Protein AF-A0A453HZ54-F1 (afdb_monomer_lite)

pLDDT: mea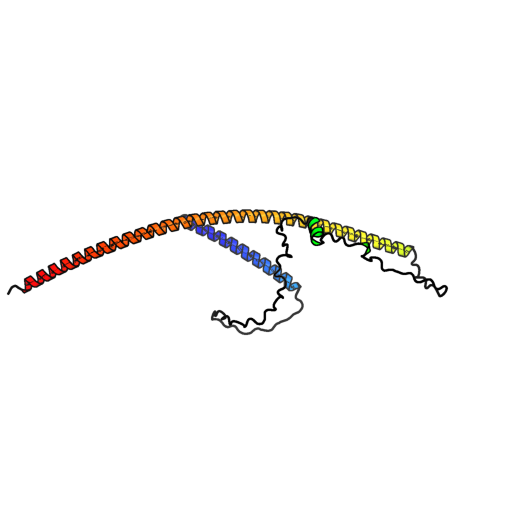n 77.42, std 22.01, range [33.5, 98.75]

Sequence (251 aa):
MHKSELERDRLAMELEEERRLRETLEHRLAKQKMSQNHNNTDISVEQFADSSQLDVLKTPDSKRTPDGFVASRSHYLKDAEFCPIPENLGSVADEDLWMQLNKGCITDLDMLEMTSDFKCPPSPEDTTAVVPLEEPIDVRCLRLETACSSDRQQLEDSKARCTTLEKELELLKEENSSLRQELSKSKHDTDHEKEGLLKELETEKYKMEELKQDIRLFRQAFSQRQGHLTSLYTKSKAIVENCKASRVALP

Radius of gyration: 45.7 Å; chains: 1; bounding box: 103×55×149 Å

Structure (mmCIF, N/CA/C/O backbone):
data_AF-A0A453HZ54-F1
#
_entry.id   AF-A0A453HZ54-F1
#
loop_
_atom_site.group_PDB
_atom_site.id
_atom_site.type_symbol
_atom_site.label_atom_id
_atom_site.label_alt_id
_atom_site.label_comp_id
_atom_site.label_asym_id
_atom_site.label_entity_id
_atom_site.label_seq_id
_atom_site.pdbx_PDB_ins_code
_atom_site.Cartn_x
_atom_site.Cartn_y
_atom_site.Cartn_z
_atom_site.occupancy
_atom_site.B_iso_or_equiv
_atom_site.auth_seq_id
_atom_site.auth_comp_id
_atom_site.auth_asym_id
_atom_site.auth_atom_id
_atom_site.pdbx_PDB_model_num
ATOM 1 N N . MET A 1 1 ? -0.516 17.775 26.436 1.00 54.69 1 MET A N 1
ATOM 2 C CA . MET A 1 1 ? -0.683 18.721 25.311 1.00 54.69 1 MET A CA 1
ATOM 3 C C . MET A 1 1 ? 0.131 18.361 24.067 1.00 54.69 1 MET A C 1
ATOM 5 O O . MET A 1 1 ? -0.244 18.806 23.002 1.00 54.69 1 MET A O 1
ATOM 9 N N . HIS A 1 2 ? 1.177 17.528 24.139 1.00 70.44 2 HIS A N 1
ATOM 10 C CA . HIS A 1 2 ? 2.110 17.365 23.008 1.00 70.44 2 HIS A C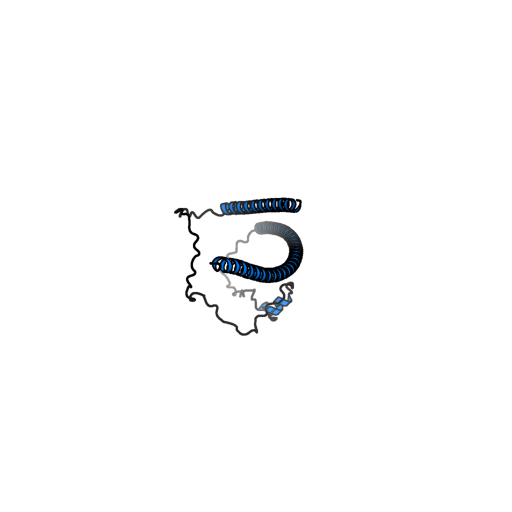A 1
ATOM 11 C C . HIS A 1 2 ? 1.682 16.404 21.886 1.00 70.44 2 HIS A C 1
ATOM 13 O O . HIS A 1 2 ? 2.243 16.470 20.801 1.00 70.44 2 HIS A O 1
ATOM 19 N N . LYS A 1 3 ? 0.687 15.531 22.099 1.00 74.38 3 LYS A N 1
ATOM 20 C CA . LYS A 1 3 ? 0.259 14.574 21.060 1.00 74.38 3 LYS A CA 1
ATOM 21 C C . LYS A 1 3 ? -0.504 15.243 19.909 1.00 74.38 3 LYS A C 1
ATOM 23 O O . LYS A 1 3 ? -0.216 14.949 18.760 1.00 74.38 3 LYS A O 1
ATOM 28 N N . SER A 1 4 ? -1.413 16.177 20.210 1.00 77.81 4 SER A N 1
ATOM 29 C CA . SER A 1 4 ? -2.189 16.877 19.173 1.00 77.81 4 SER A CA 1
ATOM 30 C C . SER A 1 4 ? -1.355 17.888 18.389 1.00 77.81 4 SER A C 1
ATOM 32 O O . SER A 1 4 ? -1.672 18.202 17.252 1.00 77.81 4 SER A O 1
ATOM 34 N N . GLU A 1 5 ? -0.301 18.425 19.000 1.00 82.12 5 GLU A N 1
ATOM 35 C CA . GLU A 1 5 ? 0.609 19.360 18.341 1.00 82.12 5 GLU A CA 1
ATOM 36 C C . GLU A 1 5 ? 1.507 18.630 17.332 1.00 82.12 5 GLU A C 1
ATOM 38 O O . GLU A 1 5 ? 1.588 19.049 16.183 1.00 82.12 5 GLU A O 1
ATOM 43 N N . LEU A 1 6 ? 2.045 17.466 17.719 1.00 86.25 6 LEU A N 1
ATOM 44 C CA . LEU A 1 6 ? 2.775 16.560 16.824 1.00 86.25 6 LEU A CA 1
ATOM 45 C C . LEU A 1 6 ? 1.923 16.068 15.649 1.00 86.25 6 LEU A C 1
ATOM 47 O O . LEU A 1 6 ? 2.397 16.011 14.518 1.00 86.25 6 LEU A O 1
ATOM 51 N N . GLU A 1 7 ? 0.665 15.716 15.904 1.00 91.06 7 GLU A N 1
ATOM 52 C CA . GLU A 1 7 ? -0.255 15.264 14.857 1.00 91.06 7 GLU A CA 1
ATOM 53 C C . GLU A 1 7 ? -0.609 16.393 13.879 1.00 91.06 7 GLU A C 1
ATOM 55 O O . GLU A 1 7 ? -0.658 16.180 12.668 1.00 91.06 7 GLU A O 1
ATOM 60 N N . ARG A 1 8 ? -0.773 17.619 14.386 1.00 92.81 8 ARG A N 1
ATOM 61 C CA . ARG A 1 8 ? -1.017 18.808 13.563 1.00 92.81 8 ARG A CA 1
ATOM 62 C C . ARG A 1 8 ? 0.172 19.121 12.651 1.00 92.81 8 ARG A C 1
ATOM 64 O O . ARG A 1 8 ? -0.041 19.443 11.485 1.00 92.81 8 ARG A O 1
ATOM 71 N N . ASP A 1 9 ? 1.398 19.006 13.155 1.00 92.19 9 ASP A N 1
ATOM 72 C CA . ASP A 1 9 ? 2.603 19.251 12.356 1.00 92.19 9 ASP A CA 1
ATOM 73 C C . ASP A 1 9 ? 2.849 18.127 11.331 1.00 92.19 9 ASP A C 1
ATOM 75 O O . ASP A 1 9 ? 3.244 18.406 10.199 1.00 92.19 9 ASP A O 1
ATOM 79 N N . ARG A 1 10 ? 2.523 16.869 11.670 1.00 95.38 10 ARG A N 1
ATOM 80 C CA . ARG A 1 10 ? 2.529 15.743 10.717 1.00 95.38 10 ARG A CA 1
ATOM 81 C C . ARG A 1 10 ? 1.564 15.984 9.554 1.00 95.38 10 ARG A C 1
ATOM 83 O O . ARG A 1 10 ? 1.961 15.857 8.401 1.00 95.38 10 ARG A O 1
ATOM 90 N N . LEU A 1 11 ? 0.320 16.359 9.852 1.00 95.81 11 LEU A N 1
ATOM 91 C CA . LEU A 1 11 ? -0.692 16.638 8.827 1.00 95.81 11 LEU A CA 1
ATOM 92 C C . LEU A 1 11 ? -0.326 17.852 7.963 1.00 95.81 11 LEU A C 1
ATOM 94 O O . LEU A 1 11 ? -0.625 17.868 6.772 1.00 95.81 11 LEU A O 1
ATOM 98 N N . ALA A 1 12 ? 0.332 18.863 8.538 1.00 94.81 12 ALA A N 1
ATOM 99 C CA . 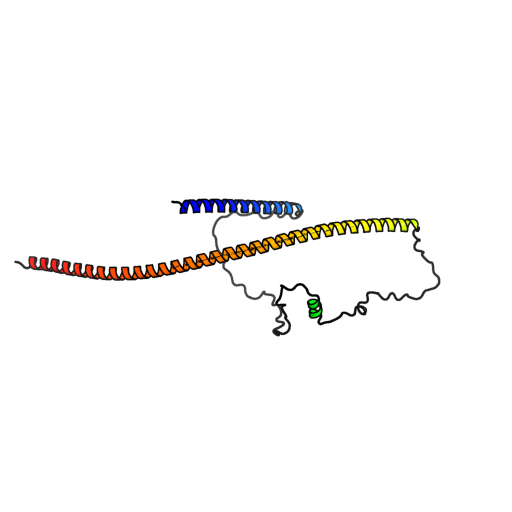ALA A 1 12 ? 0.824 20.010 7.778 1.00 94.81 12 ALA A CA 1
ATOM 100 C C . ALA A 1 12 ? 1.897 19.601 6.756 1.00 94.81 12 ALA A C 1
ATOM 102 O O . ALA A 1 12 ? 1.865 20.069 5.620 1.00 94.81 12 ALA A O 1
ATOM 103 N N . MET A 1 13 ? 2.804 18.699 7.141 1.00 93.69 13 MET A N 1
ATOM 104 C CA . MET A 1 13 ? 3.832 18.158 6.250 1.00 93.69 13 MET A CA 1
ATOM 105 C C . MET A 1 13 ? 3.222 17.328 5.111 1.00 93.69 13 MET A C 1
ATOM 107 O O . MET A 1 13 ? 3.563 17.541 3.952 1.00 93.69 13 MET A O 1
ATOM 111 N N . GLU A 1 14 ? 2.263 16.454 5.421 1.00 95.00 14 GLU A N 1
ATOM 112 C CA . GLU A 1 14 ? 1.573 15.621 4.425 1.00 95.00 14 GLU A CA 1
ATOM 113 C C . GLU A 1 14 ? 0.790 16.466 3.401 1.00 95.00 14 GLU A C 1
ATOM 115 O O . GLU A 1 14 ? 0.829 16.196 2.201 1.00 95.00 14 GLU A O 1
ATOM 120 N N . LEU A 1 15 ? 0.144 17.552 3.845 1.00 96.69 15 LEU A N 1
ATOM 121 C CA . LEU A 1 15 ? -0.533 18.505 2.956 1.00 96.69 15 LEU A CA 1
ATOM 122 C C . LEU A 1 15 ? 0.432 19.250 2.020 1.00 96.69 15 LEU A C 1
ATOM 124 O O . LEU A 1 15 ? 0.084 19.515 0.867 1.00 96.69 15 LEU A O 1
ATOM 128 N N . GLU A 1 16 ? 1.621 19.617 2.498 1.00 95.38 16 GLU A N 1
ATOM 129 C CA . GLU A 1 16 ? 2.656 20.263 1.679 1.00 95.38 16 GLU A CA 1
ATOM 130 C C . GLU A 1 16 ? 3.162 19.298 0.591 1.00 95.38 16 GLU A C 1
ATOM 132 O O . GLU A 1 16 ? 3.281 19.670 -0.580 1.00 95.38 16 GLU A O 1
ATOM 137 N N . GLU A 1 17 ? 3.377 18.029 0.948 1.00 93.69 17 GLU A N 1
ATOM 138 C CA . GLU A 1 17 ? 3.761 16.975 0.005 1.00 93.69 17 GLU A CA 1
ATOM 139 C C . GLU A 1 17 ? 2.662 16.697 -1.031 1.00 93.69 17 GLU A C 1
ATOM 141 O O . GLU A 1 17 ? 2.955 16.609 -2.229 1.00 93.69 17 GLU A O 1
ATOM 146 N N . GLU A 1 18 ? 1.392 16.638 -0.611 1.00 94.44 18 GLU A N 1
ATOM 147 C CA . GLU A 1 18 ? 0.248 16.471 -1.515 1.00 94.44 18 GLU A CA 1
ATOM 148 C C . GLU A 1 18 ? 0.154 17.631 -2.519 1.00 94.44 18 GLU A C 1
ATOM 150 O O . GLU A 1 18 ? -0.038 17.412 -3.721 1.00 94.44 18 GLU A O 1
ATOM 155 N N . ARG A 1 19 ? 0.342 18.875 -2.057 1.00 96.56 19 ARG A N 1
ATOM 156 C CA . ARG A 1 19 ? 0.384 20.060 -2.929 1.00 96.56 19 ARG A CA 1
ATOM 157 C C . ARG A 1 19 ? 1.506 19.958 -3.952 1.00 96.56 19 ARG A C 1
ATOM 159 O O . ARG A 1 19 ? 1.254 20.150 -5.142 1.00 96.56 19 ARG A O 1
ATOM 166 N N . ARG A 1 20 ? 2.710 19.574 -3.519 1.00 96.56 20 ARG A N 1
ATOM 167 C CA . ARG A 1 20 ? 3.861 19.397 -4.413 1.00 96.56 20 ARG A CA 1
ATOM 168 C C . ARG A 1 20 ? 3.595 18.324 -5.472 1.00 96.56 20 ARG A C 1
ATOM 170 O O . ARG A 1 20 ? 3.931 18.502 -6.644 1.00 96.56 20 ARG A O 1
ATOM 177 N N . LEU A 1 21 ? 2.965 17.211 -5.089 1.00 96.50 21 LEU A N 1
ATOM 178 C CA . LEU A 1 21 ? 2.585 16.138 -6.014 1.00 96.50 21 LEU A CA 1
ATOM 179 C C . LEU A 1 21 ? 1.555 16.608 -7.047 1.00 96.50 21 LEU A C 1
ATOM 181 O O . LEU A 1 21 ? 1.719 16.322 -8.237 1.00 96.50 21 LEU A O 1
ATOM 185 N N . ARG A 1 22 ? 0.532 17.359 -6.619 1.00 94.19 22 ARG A N 1
ATOM 186 C CA . ARG A 1 22 ? -0.472 17.952 -7.519 1.00 94.19 22 ARG A CA 1
ATOM 187 C C . ARG A 1 22 ? 0.165 18.891 -8.534 1.00 94.19 22 ARG A C 1
ATOM 189 O O . ARG A 1 22 ? -0.106 18.756 -9.722 1.00 94.19 22 ARG A O 1
ATOM 196 N N . GLU A 1 23 ? 1.055 19.767 -8.087 1.00 96.12 23 GLU A N 1
ATOM 197 C CA . GLU A 1 23 ? 1.758 20.720 -8.951 1.00 96.12 23 GLU A CA 1
ATOM 198 C C . GLU A 1 23 ? 2.655 19.998 -9.975 1.00 96.12 23 GLU A C 1
ATOM 200 O O . GLU A 1 23 ? 2.668 20.323 -11.164 1.00 96.12 23 GLU A O 1
ATOM 205 N N . THR A 1 24 ? 3.326 18.920 -9.554 1.00 95.25 24 THR A N 1
ATOM 206 C CA . THR A 1 24 ? 4.134 18.075 -10.450 1.00 95.25 24 THR A CA 1
ATOM 207 C C . THR A 1 24 ? 3.271 17.372 -11.507 1.00 95.25 24 THR A C 1
ATOM 209 O O . THR A 1 24 ? 3.654 17.270 -12.678 1.00 95.25 24 THR A O 1
ATOM 212 N N . LEU A 1 25 ? 2.101 16.870 -11.105 1.00 93.56 25 LEU A N 1
ATOM 213 C CA . LEU A 1 25 ? 1.141 16.224 -11.999 1.00 93.56 25 LEU A CA 1
ATOM 214 C C . LEU A 1 25 ? 0.548 17.227 -12.994 1.00 93.56 25 LEU A C 1
ATOM 216 O O . LEU A 1 25 ? 0.474 16.926 -14.185 1.00 93.56 25 LEU A O 1
ATOM 220 N N . GLU A 1 26 ? 0.194 18.426 -12.537 1.00 93.06 26 GLU A N 1
ATOM 221 C CA . GLU A 1 26 ? -0.301 19.507 -13.387 1.00 93.06 26 GLU A CA 1
ATOM 222 C C . GLU A 1 26 ? 0.749 19.936 -14.415 1.00 93.06 26 GLU A C 1
ATOM 224 O O . GLU A 1 26 ? 0.441 20.018 -15.603 1.00 93.06 26 GLU A O 1
ATOM 229 N N . HIS A 1 27 ? 2.013 20.085 -14.009 1.00 94.38 27 HIS A N 1
ATOM 230 C CA . HIS A 1 27 ? 3.110 20.375 -14.932 1.00 94.38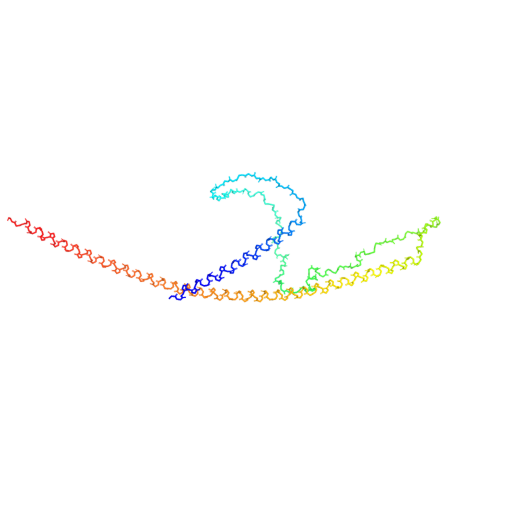 27 HIS A CA 1
ATOM 231 C C . HIS A 1 27 ? 3.285 19.272 -15.992 1.00 94.38 27 HIS A C 1
ATOM 233 O O . HIS A 1 27 ? 3.504 19.555 -17.173 1.00 94.38 27 HIS A O 1
ATOM 239 N N . ARG A 1 28 ? 3.149 17.996 -15.606 1.00 93.50 28 ARG A N 1
ATOM 240 C CA . ARG A 1 28 ? 3.217 16.862 -16.544 1.00 93.50 28 ARG A CA 1
ATOM 241 C C . ARG A 1 28 ? 2.052 16.875 -17.535 1.00 93.50 28 ARG A C 1
ATOM 243 O O . ARG A 1 28 ? 2.278 16.684 -18.729 1.00 93.50 28 ARG A O 1
ATOM 250 N N . LEU A 1 29 ? 0.837 17.144 -17.059 1.00 92.62 29 LEU A N 1
ATOM 251 C CA . LEU A 1 29 ? -0.350 17.283 -17.905 1.00 92.62 29 LEU A CA 1
ATOM 252 C C . LEU A 1 29 ? -0.241 18.489 -18.845 1.00 92.62 29 LEU A C 1
ATOM 254 O O . LEU A 1 29 ? -0.587 18.380 -20.020 1.00 92.62 29 LEU A O 1
ATOM 258 N N . ALA A 1 30 ? 0.273 19.623 -18.368 1.00 90.19 30 ALA A N 1
ATOM 259 C CA . ALA A 1 30 ? 0.508 20.809 -19.184 1.00 90.19 30 ALA A CA 1
ATOM 260 C C . ALA A 1 30 ? 1.539 20.529 -20.287 1.00 90.19 30 ALA A C 1
ATOM 262 O O . ALA A 1 30 ? 1.291 20.838 -21.452 1.00 90.19 30 ALA A O 1
ATOM 263 N N . LYS A 1 31 ? 2.651 19.860 -19.955 1.00 88.75 31 LYS A N 1
ATOM 264 C CA . LYS A 1 31 ? 3.662 19.427 -20.932 1.00 88.75 31 LYS A CA 1
ATOM 265 C C . LYS A 1 31 ? 3.069 18.482 -21.981 1.00 88.75 31 LYS A C 1
ATOM 267 O O . LYS A 1 31 ? 3.318 18.665 -23.169 1.00 88.75 31 LYS A O 1
ATOM 272 N N . GLN A 1 32 ? 2.241 17.523 -21.563 1.00 84.38 32 GLN A N 1
ATOM 273 C CA . GLN A 1 32 ? 1.545 16.613 -22.476 1.00 84.38 32 GLN A CA 1
ATOM 274 C C . GLN A 1 32 ? 0.574 17.359 -23.406 1.00 84.38 32 GLN A C 1
ATOM 276 O O . GLN A 1 32 ? 0.573 17.101 -24.608 1.00 84.38 32 GLN A O 1
ATOM 281 N N . LYS A 1 33 ? -0.202 18.320 -22.883 1.00 80.00 33 LYS A N 1
ATOM 282 C CA . LYS A 1 33 ? -1.097 19.168 -23.690 1.00 80.00 33 LYS A CA 1
ATOM 283 C C . LYS A 1 33 ? -0.332 20.021 -24.706 1.00 80.00 33 LYS A C 1
ATOM 285 O O . LYS A 1 33 ? -0.765 20.125 -25.848 1.00 80.00 33 LYS A O 1
ATOM 290 N N . MET A 1 34 ? 0.821 20.579 -24.333 1.00 74.62 34 MET A N 1
ATOM 291 C CA . MET A 1 34 ? 1.673 21.329 -25.267 1.00 74.62 34 MET A CA 1
ATOM 292 C C . MET A 1 34 ? 2.245 20.431 -26.374 1.00 74.62 34 MET A C 1
ATOM 294 O O . MET A 1 34 ? 2.267 20.833 -27.532 1.00 74.62 34 MET A O 1
ATOM 298 N N . SER A 1 35 ? 2.626 19.187 -26.060 1.00 64.69 35 SER A N 1
ATOM 299 C CA . SER A 1 35 ? 3.033 18.204 -27.075 1.00 64.69 35 SER A CA 1
ATOM 300 C C . SER A 1 35 ? 1.875 17.742 -27.974 1.00 64.69 35 SER A C 1
ATOM 302 O O . SER A 1 35 ? 2.100 17.443 -29.143 1.00 64.69 35 SER A O 1
ATOM 304 N N . GLN A 1 36 ? 0.638 17.708 -27.469 1.00 58.66 36 GLN A N 1
ATOM 305 C CA . GLN A 1 36 ? -0.555 17.345 -28.244 1.00 58.66 36 GLN A CA 1
ATOM 306 C C . GLN A 1 36 ? -1.001 18.467 -29.199 1.00 58.66 36 GLN A C 1
ATOM 308 O O . GLN A 1 36 ? -1.430 18.185 -30.316 1.00 58.66 36 GLN A O 1
ATOM 313 N N . ASN A 1 37 ? -0.822 19.735 -28.815 1.00 55.38 37 ASN A N 1
ATOM 314 C CA . ASN A 1 37 ? -1.133 20.893 -29.664 1.00 55.38 37 ASN A CA 1
ATOM 315 C C . ASN A 1 37 ? -0.225 21.016 -30.902 1.00 55.38 37 ASN A C 1
ATOM 317 O O . ASN A 1 37 ? -0.588 21.711 -31.846 1.00 55.38 37 ASN A O 1
ATOM 321 N N . HIS A 1 38 ? 0.926 20.338 -30.933 1.00 55.84 38 HIS A N 1
ATOM 322 C CA . HIS A 1 38 ? 1.792 20.283 -32.116 1.00 55.84 38 HIS A CA 1
ATOM 323 C C . HIS A 1 38 ? 1.433 19.156 -33.097 1.00 55.84 38 HIS A C 1
ATOM 325 O O . HIS A 1 38 ? 1.907 19.180 -34.229 1.00 55.84 38 HIS A O 1
ATOM 331 N N . ASN A 1 39 ? 0.570 18.214 -32.700 1.00 54.81 39 ASN A N 1
ATOM 332 C CA . ASN A 1 39 ? 0.211 17.041 -33.507 1.00 54.81 39 ASN A CA 1
ATOM 333 C C . ASN A 1 39 ? -1.239 17.047 -34.013 1.00 54.81 39 ASN A C 1
ATOM 335 O O . ASN A 1 39 ? -1.634 16.121 -34.710 1.00 54.81 39 ASN A O 1
ATOM 339 N N . ASN A 1 40 ? -2.019 18.085 -33.703 1.00 44.81 40 ASN A N 1
ATOM 340 C CA . ASN A 1 40 ? -3.401 18.217 -34.155 1.00 44.81 40 ASN A CA 1
ATOM 341 C C . ASN A 1 40 ? -3.545 19.451 -35.051 1.00 44.81 40 ASN A C 1
ATOM 343 O O . ASN A 1 40 ? -4.114 20.466 -34.656 1.00 44.81 40 ASN A O 1
ATOM 347 N N . THR A 1 41 ? -3.024 19.351 -36.272 1.00 50.47 41 THR A N 1
ATOM 348 C CA . THR A 1 41 ? -3.706 19.987 -37.405 1.00 50.47 41 THR A CA 1
ATOM 349 C C . THR A 1 41 ? -4.628 18.907 -37.964 1.00 50.47 41 THR A C 1
ATOM 351 O O . THR A 1 41 ? -4.168 17.796 -38.196 1.00 50.47 41 THR A O 1
ATOM 354 N N . ASP A 1 42 ? -5.909 19.232 -38.109 1.00 52.88 42 ASP A N 1
ATOM 355 C CA . ASP A 1 42 ? -7.003 18.373 -38.583 1.00 52.88 42 ASP A CA 1
ATOM 356 C C . ASP A 1 42 ? -7.622 17.432 -37.538 1.00 52.88 42 ASP A C 1
ATOM 358 O O . ASP A 1 42 ? -7.281 16.264 -37.396 1.00 52.88 42 ASP A O 1
ATOM 362 N N . ILE A 1 43 ? -8.616 17.952 -36.815 1.00 40.38 43 ILE A N 1
ATOM 363 C CA . ILE A 1 43 ? -10.037 17.637 -37.044 1.00 40.38 43 ILE A CA 1
ATOM 364 C C . ILE A 1 43 ? -10.843 18.545 -36.105 1.00 40.38 43 ILE A C 1
ATOM 366 O O . ILE A 1 43 ? -10.797 18.431 -34.880 1.00 40.38 43 ILE A O 1
ATOM 370 N N . SER A 1 44 ? -11.563 19.488 -36.710 1.00 54.41 44 SER A N 1
ATOM 371 C CA . SER A 1 44 ? -12.585 20.293 -36.048 1.00 54.41 44 SER A CA 1
ATOM 372 C C . SER A 1 44 ? -13.775 19.403 -35.692 1.00 54.41 44 SER A C 1
ATOM 374 O O . SER A 1 44 ? -14.363 18.786 -36.579 1.00 54.41 44 SER A O 1
ATOM 376 N N . VAL A 1 45 ? -14.145 19.360 -34.412 1.00 39.53 45 VAL A N 1
ATOM 377 C CA . VAL A 1 45 ? -15.492 18.966 -33.976 1.00 39.53 45 VAL A CA 1
ATOM 378 C C . VAL A 1 45 ? -15.965 19.994 -32.956 1.00 39.53 45 VAL A C 1
ATOM 380 O O . VAL A 1 45 ? -16.021 19.779 -31.748 1.00 39.53 45 VAL A O 1
ATOM 383 N N . GLU A 1 46 ? -16.277 21.168 -33.489 1.00 43.56 46 GLU A N 1
ATOM 384 C CA . GLU A 1 46 ? -17.159 22.152 -32.880 1.00 43.56 46 GLU A CA 1
ATOM 385 C C . GLU A 1 46 ? -18.615 21.703 -33.126 1.00 43.56 46 GLU A C 1
ATOM 387 O O . GLU A 1 46 ? -19.288 22.137 -34.051 1.00 43.56 46 GLU A O 1
ATOM 392 N N . GLN A 1 47 ? -19.062 20.716 -32.354 1.00 45.75 47 GLN A N 1
ATOM 393 C CA . GLN A 1 47 ? -20.448 20.249 -32.190 1.00 45.75 47 GLN A CA 1
ATOM 394 C C . GLN A 1 47 ? -20.316 19.200 -31.083 1.00 45.75 47 GLN A C 1
ATOM 396 O O . GLN A 1 47 ? -19.687 18.176 -31.288 1.00 45.75 47 GLN A O 1
ATOM 401 N N . PHE A 1 48 ? -20.690 19.420 -29.832 1.00 33.50 48 PHE A N 1
ATOM 402 C CA . PHE A 1 48 ? -22.022 19.744 -29.363 1.00 33.50 48 PHE A CA 1
ATOM 403 C C . PHE A 1 48 ? -21.881 20.504 -28.042 1.00 33.50 48 PHE A C 1
ATOM 405 O O . PHE A 1 48 ? -21.517 19.929 -27.019 1.00 33.50 48 PHE A O 1
ATOM 412 N N . ALA A 1 49 ? -22.181 21.797 -28.059 1.00 45.00 49 ALA A N 1
ATOM 413 C CA . ALA A 1 49 ? -22.645 22.463 -26.858 1.00 45.00 49 ALA A CA 1
ATOM 414 C C . ALA A 1 49 ? -24.164 22.288 -26.825 1.00 45.00 49 ALA A C 1
ATOM 416 O O . ALA A 1 49 ? -24.845 22.879 -27.657 1.00 45.00 49 ALA A O 1
ATOM 417 N N . ASP A 1 50 ? -24.684 21.491 -25.890 1.00 34.00 50 ASP A N 1
ATOM 418 C CA . ASP A 1 50 ? -25.959 21.834 -25.265 1.00 34.00 50 ASP A CA 1
ATOM 419 C C . ASP A 1 50 ? -26.132 21.185 -23.882 1.00 34.00 50 ASP A C 1
ATOM 421 O O . ASP A 1 50 ? -25.798 20.025 -23.653 1.00 34.00 50 ASP A O 1
ATOM 425 N N . SER A 1 51 ? -26.742 21.980 -23.007 1.00 38.38 51 SER A N 1
ATOM 426 C CA . SER A 1 51 ? -27.445 21.632 -21.777 1.00 38.38 51 SER A CA 1
ATOM 427 C C . SER A 1 51 ? -26.634 21.323 -20.518 1.00 38.38 51 SER A C 1
ATOM 429 O O . SER A 1 51 ? -26.449 20.197 -20.066 1.00 38.38 51 SER A O 1
ATOM 431 N N . SER A 1 52 ? -26.325 22.425 -19.838 1.00 47.62 52 SER A N 1
ATOM 432 C CA . SER A 1 52 ? -26.457 22.553 -18.390 1.00 47.62 52 SER A CA 1
ATOM 433 C C . SER A 1 52 ? -27.774 21.954 -17.867 1.00 47.62 52 SER A C 1
ATOM 435 O O . SER A 1 52 ? -28.841 22.483 -18.181 1.00 47.62 52 SER A O 1
ATOM 437 N N . GLN A 1 53 ? -27.709 20.955 -16.983 1.00 41.19 53 GLN A N 1
ATOM 438 C CA . GLN A 1 53 ? -28.621 20.878 -15.839 1.00 41.19 53 GLN A CA 1
ATOM 439 C C . GLN A 1 53 ? -28.072 19.985 -14.721 1.00 41.19 53 GLN A C 1
ATOM 441 O O . GLN A 1 53 ? -27.582 18.880 -14.933 1.00 41.19 53 GLN A O 1
ATOM 446 N N . LEU A 1 54 ? -28.137 20.564 -13.528 1.00 42.78 54 LEU A N 1
ATOM 447 C CA . LEU A 1 54 ? -27.873 19.994 -12.220 1.00 42.78 54 LEU A CA 1
ATOM 448 C C . LEU A 1 54 ? -28.799 18.812 -11.897 1.00 42.78 54 LEU A C 1
ATOM 450 O O . LEU A 1 54 ? -29.969 18.815 -12.264 1.00 42.78 54 LEU A O 1
ATOM 454 N N . ASP A 1 55 ? -28.264 17.957 -11.027 1.00 41.28 55 ASP A N 1
ATOM 455 C CA . ASP A 1 55 ? -28.970 17.160 -10.020 1.00 41.28 55 ASP A CA 1
ATOM 456 C C . ASP A 1 55 ? -29.461 15.747 -10.404 1.00 41.28 55 ASP A C 1
ATOM 458 O O . ASP A 1 55 ? -29.947 15.473 -11.496 1.00 41.28 55 ASP A O 1
ATOM 462 N N . VAL A 1 56 ? -29.357 14.861 -9.408 1.00 39.75 56 VAL A N 1
ATOM 463 C CA . VAL A 1 56 ? -29.710 13.431 -9.354 1.00 39.75 56 VAL A CA 1
ATOM 464 C C . VAL A 1 56 ? -28.629 12.446 -9.825 1.00 39.75 56 VAL A C 1
ATOM 466 O O . VAL A 1 56 ? -28.633 11.909 -10.930 1.00 39.75 56 VAL A O 1
ATOM 469 N N . LEU A 1 57 ? -27.757 12.090 -8.877 1.00 49.31 57 LEU A N 1
ATOM 470 C CA . LEU A 1 57 ? -27.044 10.812 -8.865 1.00 49.31 57 LEU A CA 1
ATOM 471 C C . LEU A 1 57 ? -28.055 9.654 -8.972 1.00 49.31 57 LEU A C 1
ATOM 473 O O . LEU A 1 57 ? -28.803 9.383 -8.032 1.00 49.31 57 LEU A O 1
ATOM 477 N N . LYS A 1 58 ? -28.056 8.945 -10.103 1.00 53.03 58 LYS A N 1
ATOM 478 C CA . LYS A 1 58 ? -28.717 7.644 -10.257 1.00 53.03 58 LYS A CA 1
ATOM 479 C C . LYS A 1 58 ? -27.753 6.660 -10.903 1.00 53.03 58 LYS A C 1
ATOM 481 O O . LYS A 1 58 ? -27.274 6.874 -12.012 1.00 53.03 58 LYS A O 1
ATOM 486 N N . THR A 1 59 ? -27.471 5.581 -10.185 1.00 44.03 59 THR A N 1
ATOM 487 C CA . THR A 1 59 ? -26.743 4.407 -10.669 1.00 44.03 59 THR A CA 1
ATOM 488 C C . THR A 1 59 ? -27.491 3.809 -11.870 1.00 44.03 59 THR A C 1
ATOM 490 O O . THR A 1 59 ? -28.709 3.642 -11.777 1.00 44.03 59 THR A O 1
ATOM 493 N N . PRO A 1 60 ? -26.831 3.475 -12.994 1.00 45.31 60 PRO A N 1
ATOM 494 C CA . PRO A 1 60 ? -27.495 2.777 -14.088 1.00 45.31 60 PRO A CA 1
ATOM 495 C C . PRO A 1 60 ? -27.818 1.343 -13.658 1.00 45.31 60 PRO A C 1
ATOM 497 O O . PRO A 1 60 ? -26.915 0.559 -13.363 1.00 45.31 60 PRO A O 1
ATOM 500 N N . ASP A 1 61 ? -29.103 0.994 -13.623 1.00 42.16 61 ASP A N 1
ATOM 501 C CA . ASP A 1 61 ? -29.550 -0.376 -13.386 1.00 42.16 61 ASP A CA 1
ATOM 502 C C . ASP A 1 61 ? -29.045 -1.295 -14.509 1.00 42.16 61 ASP A C 1
ATOM 504 O O . ASP A 1 61 ? -29.366 -1.115 -15.688 1.00 42.16 61 ASP A O 1
ATOM 508 N N . SER A 1 62 ? -28.253 -2.301 -14.129 1.00 51.50 62 SER A N 1
ATOM 509 C CA . SER A 1 62 ? -27.775 -3.365 -15.011 1.00 51.50 62 SER A CA 1
ATOM 510 C C . SER A 1 62 ? -28.960 -4.165 -15.552 1.00 51.50 62 SER A C 1
ATOM 512 O O . SER A 1 62 ? -29.524 -5.033 -14.882 1.00 51.50 62 SER A O 1
ATOM 514 N N . LYS A 1 63 ? -29.358 -3.879 -16.793 1.00 53.53 63 LYS A N 1
ATOM 515 C CA . LYS A 1 63 ? -30.222 -4.778 -17.555 1.00 53.53 63 LYS A CA 1
ATOM 516 C C . LYS A 1 63 ? -29.347 -5.884 -18.130 1.00 53.53 63 LYS A C 1
ATOM 518 O O . LYS A 1 63 ? -28.536 -5.636 -19.016 1.00 53.53 63 LYS A O 1
ATOM 523 N N . ARG A 1 64 ? -29.530 -7.102 -17.612 1.00 58.16 64 ARG A N 1
ATOM 524 C CA . ARG A 1 64 ? -28.921 -8.343 -18.107 1.00 58.16 64 ARG A CA 1
ATOM 525 C C . ARG A 1 64 ? -29.162 -8.476 -19.613 1.00 58.16 64 ARG A C 1
ATOM 527 O O . ARG A 1 64 ? -30.273 -8.784 -20.041 1.00 58.16 64 ARG A O 1
ATOM 534 N N . THR A 1 65 ? -28.126 -8.239 -20.403 1.00 53.59 65 THR A N 1
ATOM 535 C CA . THR A 1 65 ? -28.094 -8.561 -21.827 1.00 53.59 65 THR A CA 1
ATOM 536 C C . THR A 1 65 ? -28.055 -10.086 -22.005 1.00 53.59 65 THR A C 1
ATOM 538 O O . THR A 1 65 ? -27.402 -10.773 -21.215 1.00 53.59 65 THR A O 1
ATOM 541 N N . PRO A 1 66 ? -28.772 -10.656 -22.993 1.00 50.59 66 PRO A N 1
ATOM 542 C CA . PRO A 1 66 ? -28.685 -12.078 -23.300 1.00 50.59 66 PRO A CA 1
ATOM 543 C C . PRO A 1 66 ? -27.265 -12.449 -23.733 1.00 50.59 66 PRO A C 1
ATOM 545 O O . PRO A 1 66 ? -26.641 -11.741 -24.524 1.00 50.59 66 PRO A O 1
ATOM 548 N N . ASP A 1 67 ? -26.794 -13.574 -23.209 1.00 57.91 67 ASP A N 1
ATOM 549 C CA . ASP A 1 67 ? -25.462 -14.160 -23.382 1.00 57.91 67 ASP A CA 1
ATOM 550 C C . ASP A 1 67 ? -25.288 -14.730 -24.807 1.00 57.91 67 ASP A C 1
ATOM 552 O O . ASP A 1 67 ? -25.218 -15.935 -25.017 1.00 57.91 67 ASP A O 1
ATOM 556 N N . GLY A 1 68 ? -25.375 -13.863 -25.822 1.00 54.66 68 GLY A N 1
ATOM 557 C CA . GLY A 1 68 ? -25.461 -14.258 -27.236 1.00 54.66 68 GLY A CA 1
ATOM 558 C C . GLY A 1 68 ? -24.435 -13.608 -28.164 1.00 54.66 68 GLY A C 1
ATOM 559 O O . GLY A 1 68 ? -24.400 -13.942 -29.342 1.00 54.66 68 GLY A O 1
ATOM 560 N N . PHE A 1 69 ? -23.597 -12.697 -27.661 1.00 54.19 69 PHE A N 1
ATOM 561 C CA . PHE A 1 69 ? -22.608 -11.969 -28.471 1.00 54.19 69 PHE A CA 1
ATOM 562 C C . PHE A 1 69 ? -21.188 -12.043 -27.898 1.00 54.19 69 PHE A C 1
ATOM 564 O O . PHE A 1 69 ? -20.417 -11.092 -27.991 1.00 54.19 69 PHE A O 1
ATOM 571 N N . VAL A 1 70 ? -20.814 -13.189 -27.328 1.00 55.88 70 VAL A N 1
ATOM 572 C CA . VAL A 1 70 ? -19.402 -13.503 -27.092 1.00 55.88 70 VAL A CA 1
ATOM 573 C C . VAL A 1 70 ? -18.944 -14.409 -28.226 1.00 55.88 70 VAL A C 1
ATOM 575 O O . VAL A 1 70 ? -19.437 -15.524 -28.370 1.00 55.88 70 VAL A O 1
ATOM 578 N N . ALA A 1 71 ? -18.008 -13.928 -29.046 1.00 54.59 71 ALA A N 1
ATOM 579 C CA . ALA A 1 71 ? -17.313 -14.764 -30.016 1.00 54.59 71 ALA A CA 1
ATOM 580 C C . ALA A 1 71 ? -16.613 -15.910 -29.264 1.00 54.59 71 ALA A C 1
ATOM 582 O O . ALA A 1 71 ? -15.597 -15.706 -28.595 1.00 54.59 71 ALA A O 1
ATOM 583 N N . SER A 1 72 ? -17.196 -17.109 -29.318 1.00 53.84 72 SER A N 1
ATOM 584 C CA . SER A 1 72 ? -16.649 -18.301 -28.676 1.00 53.84 72 SER A CA 1
ATOM 585 C C . SER A 1 72 ? -15.304 -18.650 -29.308 1.00 53.84 72 SER A C 1
ATOM 587 O O . SER A 1 72 ? -15.229 -19.010 -30.483 1.00 53.84 72 SER A O 1
ATOM 589 N N . ARG A 1 73 ? -14.223 -18.562 -28.525 1.00 52.66 73 ARG A N 1
ATOM 590 C CA . ARG A 1 73 ? -12.937 -19.155 -28.908 1.00 52.66 73 ARG A CA 1
ATOM 591 C C . ARG A 1 73 ? -13.113 -20.672 -28.908 1.00 52.66 73 ARG A C 1
ATOM 593 O O . ARG A 1 73 ? -13.599 -21.239 -27.933 1.00 52.66 73 ARG A O 1
ATOM 600 N N . SER A 1 74 ? -12.749 -21.308 -30.016 1.00 45.84 74 SER A N 1
ATOM 601 C CA . SER A 1 74 ? -12.841 -22.753 -30.211 1.00 45.84 74 SER A CA 1
ATOM 602 C C . SER A 1 74 ? -12.176 -23.515 -29.064 1.00 45.84 74 SER A C 1
ATOM 604 O O . SER A 1 74 ? -11.016 -23.257 -28.740 1.00 45.84 74 SER A O 1
ATOM 606 N N . HIS A 1 75 ? -12.896 -24.477 -28.490 1.00 47.25 75 HIS A N 1
ATOM 607 C CA . HIS A 1 75 ? -12.387 -25.418 -27.496 1.00 47.25 75 HIS A CA 1
ATOM 608 C C . HIS A 1 75 ? -11.470 -26.454 -28.156 1.00 47.25 75 HIS A C 1
ATOM 610 O O . HIS A 1 75 ? -11.838 -27.616 -28.306 1.00 47.25 75 HIS A O 1
ATOM 616 N N . TYR A 1 76 ? -10.281 -26.031 -28.569 1.00 48.47 76 TYR A N 1
ATOM 617 C CA . TYR A 1 76 ? -9.193 -26.957 -28.840 1.00 48.47 76 TYR A CA 1
ATOM 618 C C . TYR A 1 76 ? -8.309 -27.058 -27.592 1.00 48.47 76 TYR A C 1
ATOM 620 O O . TYR A 1 76 ? -7.965 -26.045 -26.989 1.00 48.47 76 TYR A O 1
ATOM 628 N N . LEU A 1 77 ? -7.968 -28.304 -27.255 1.00 51.22 77 LEU A N 1
ATOM 629 C CA . LEU A 1 77 ? -7.077 -28.785 -26.193 1.00 51.22 77 LEU A CA 1
ATOM 630 C C . LEU A 1 77 ? -7.664 -28.896 -24.774 1.00 51.22 77 LEU A C 1
ATOM 632 O O . LEU A 1 77 ? -7.525 -28.022 -23.923 1.00 51.22 77 LEU A O 1
ATOM 636 N N . LYS A 1 78 ? -8.239 -30.076 -24.512 1.00 45.84 78 LYS A N 1
ATOM 637 C CA . LYS A 1 78 ? -8.334 -30.705 -23.183 1.00 45.84 78 LYS A CA 1
ATOM 638 C C . LYS A 1 78 ? -7.244 -31.767 -22.955 1.00 45.84 78 LYS A C 1
ATOM 640 O O . LYS A 1 78 ? -7.335 -32.508 -21.984 1.00 45.84 78 LYS A O 1
ATOM 645 N N . ASP A 1 79 ? -6.216 -31.805 -23.800 1.00 43.59 79 ASP A N 1
ATOM 646 C CA . ASP A 1 79 ? -5.053 -32.665 -23.595 1.00 43.59 79 ASP A CA 1
ATOM 647 C C . ASP A 1 79 ? -3.948 -31.830 -22.953 1.00 43.59 79 ASP A C 1
ATOM 649 O O . ASP A 1 79 ? -3.359 -30.941 -23.570 1.00 43.59 79 ASP A O 1
ATOM 653 N N . ALA A 1 80 ? -3.701 -32.098 -21.673 1.00 50.16 80 ALA A N 1
ATOM 654 C CA . ALA A 1 80 ? -2.696 -31.450 -20.835 1.00 50.16 80 ALA A CA 1
ATOM 655 C C . ALA A 1 80 ? -1.249 -31.850 -21.203 1.00 50.16 80 ALA A C 1
ATOM 657 O O . ALA A 1 80 ? -0.374 -31.860 -20.344 1.00 50.16 80 ALA A O 1
ATOM 658 N N . GLU A 1 81 ? -0.988 -32.187 -22.467 1.00 52.19 81 GLU A N 1
ATOM 659 C CA . GLU A 1 81 ? 0.295 -32.743 -22.914 1.00 52.19 81 GLU A CA 1
ATOM 660 C C . GLU A 1 81 ? 1.145 -31.762 -23.740 1.00 52.19 81 GLU A C 1
ATOM 662 O O . GLU A 1 81 ? 2.300 -32.061 -24.025 1.00 52.19 81 GLU A O 1
ATOM 667 N N . PHE A 1 82 ? 0.640 -30.568 -24.091 1.00 48.44 82 PHE A N 1
ATOM 668 C CA . PHE A 1 82 ? 1.359 -29.653 -25.002 1.00 48.44 82 PHE A CA 1
ATOM 669 C C . PHE A 1 82 ? 1.4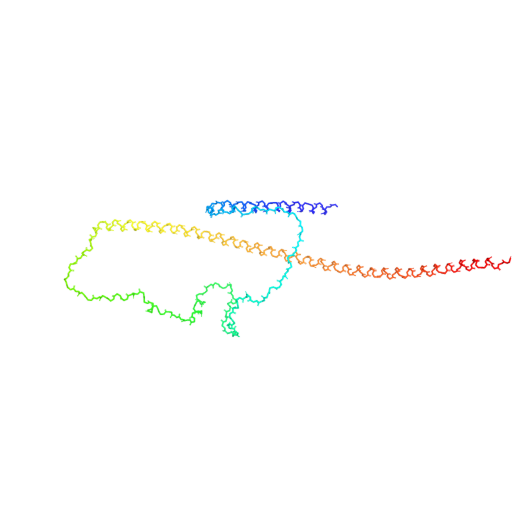14 -28.177 -24.593 1.00 48.44 82 PHE A C 1
ATOM 671 O O . PHE A 1 82 ? 1.569 -27.305 -25.445 1.00 48.44 82 PHE A O 1
ATOM 678 N N . CYS A 1 83 ? 1.382 -27.878 -23.296 1.00 49.66 83 CYS A N 1
ATOM 679 C CA . CYS A 1 83 ? 1.729 -26.539 -22.816 1.00 49.66 83 CYS A CA 1
ATOM 680 C C . CYS A 1 83 ? 2.815 -26.618 -21.740 1.00 49.66 83 CYS A C 1
ATOM 682 O O . CYS A 1 83 ? 2.486 -26.534 -20.555 1.00 49.66 83 CYS A O 1
ATOM 684 N N . PRO A 1 84 ? 4.106 -26.748 -22.099 1.00 51.03 84 PRO A N 1
ATOM 685 C CA . PRO A 1 84 ? 5.158 -26.432 -21.155 1.00 51.03 84 PRO A CA 1
ATOM 686 C C . PRO A 1 84 ? 5.187 -24.906 -21.038 1.00 51.03 84 PRO A C 1
ATOM 688 O O . PRO A 1 84 ? 5.803 -24.212 -21.842 1.00 51.03 84 PRO A O 1
ATOM 691 N N . ILE A 1 85 ? 4.447 -24.368 -20.071 1.00 52.62 85 ILE A N 1
ATOM 692 C CA . ILE A 1 85 ? 4.695 -23.010 -19.592 1.00 52.62 85 ILE A CA 1
ATOM 693 C C . ILE A 1 85 ? 6.080 -23.075 -18.936 1.00 52.62 85 ILE A C 1
ATOM 695 O O . ILE A 1 85 ? 6.239 -23.862 -18.002 1.00 52.62 85 ILE A O 1
ATOM 699 N N . PRO A 1 86 ? 7.097 -22.328 -19.399 1.00 54.03 86 PRO A N 1
ATOM 700 C CA . PRO A 1 86 ? 8.392 -22.349 -18.737 1.00 54.03 86 PRO A CA 1
ATOM 701 C C . PRO A 1 86 ? 8.221 -21.751 -17.338 1.00 54.03 86 PRO A C 1
ATOM 703 O O . PRO A 1 86 ? 7.939 -20.563 -17.192 1.00 54.03 86 PRO A O 1
ATOM 706 N N . GLU A 1 87 ? 8.376 -22.572 -16.300 1.00 52.31 87 GLU A N 1
ATOM 707 C CA . GLU A 1 87 ? 8.200 -22.182 -14.891 1.00 52.31 87 GLU A CA 1
ATOM 708 C C . GLU A 1 87 ? 9.307 -21.251 -14.363 1.00 52.31 87 GLU A C 1
ATOM 710 O O . GLU A 1 87 ? 9.371 -20.962 -13.171 1.00 52.31 87 GLU A O 1
ATOM 715 N N . ASN A 1 88 ? 10.186 -20.738 -15.227 1.00 52.94 88 ASN A N 1
ATOM 716 C CA . ASN A 1 88 ? 11.317 -19.928 -14.804 1.00 52.94 88 ASN A CA 1
ATOM 717 C C . ASN A 1 88 ? 11.545 -18.727 -15.732 1.00 52.94 88 ASN A C 1
ATOM 719 O O . ASN A 1 88 ? 12.350 -18.772 -16.656 1.00 52.94 88 ASN A O 1
ATOM 723 N N . LEU A 1 89 ? 10.863 -17.617 -15.437 1.00 52.16 89 LEU A N 1
ATOM 724 C CA . LEU A 1 89 ? 11.104 -16.303 -16.056 1.00 52.16 89 LEU A CA 1
ATOM 725 C C . LEU A 1 89 ? 12.402 -15.627 -15.558 1.00 52.16 89 LEU A C 1
ATOM 727 O O . LEU A 1 89 ? 12.654 -14.468 -15.878 1.00 52.16 89 LEU A O 1
ATOM 731 N N . GLY A 1 90 ? 13.199 -16.316 -14.734 1.00 51.44 90 GLY A N 1
ATOM 732 C CA . GLY A 1 90 ? 14.437 -15.808 -14.146 1.00 51.44 90 GLY A CA 1
ATOM 733 C C . GLY A 1 90 ? 15.719 -16.318 -14.807 1.00 51.44 90 GLY A C 1
ATOM 734 O O . GLY A 1 90 ? 16.797 -15.879 -14.413 1.00 51.44 90 GLY A O 1
ATOM 735 N N . SER A 1 91 ? 15.639 -17.218 -15.791 1.00 52.16 91 SER A N 1
ATOM 736 C CA . SER A 1 91 ? 16.823 -17.708 -16.495 1.00 52.16 91 SER A CA 1
ATOM 737 C C . SER A 1 91 ? 17.028 -16.921 -17.780 1.00 52.16 91 SER A C 1
ATOM 739 O O . SER A 1 91 ? 16.158 -16.885 -18.647 1.00 52.16 91 SER A O 1
ATOM 741 N N . VAL A 1 92 ? 18.193 -16.285 -17.868 1.00 51.31 92 VAL A N 1
ATOM 742 C CA . VAL A 1 92 ? 18.795 -15.732 -19.085 1.00 51.31 92 VAL A CA 1
ATOM 743 C C . VAL A 1 92 ? 18.514 -16.654 -20.274 1.00 51.31 92 VAL A C 1
ATOM 745 O O . VAL A 1 92 ? 18.547 -17.873 -20.111 1.00 51.31 92 VAL A O 1
ATOM 748 N N . ALA A 1 93 ? 18.208 -16.068 -21.435 1.00 57.94 93 ALA A N 1
ATOM 749 C CA . ALA A 1 93 ? 18.036 -16.787 -22.692 1.00 57.94 93 ALA A CA 1
ATOM 750 C C . ALA A 1 93 ? 19.309 -17.590 -23.004 1.00 57.94 93 ALA A C 1
ATOM 752 O O . ALA A 1 93 ? 20.266 -17.062 -23.563 1.00 57.94 93 ALA A O 1
ATOM 753 N N . ASP A 1 94 ? 19.320 -18.840 -22.560 1.00 57.88 94 ASP A N 1
ATOM 754 C CA . ASP A 1 94 ? 20.320 -19.834 -22.900 1.00 57.88 94 ASP A CA 1
ATOM 755 C C . ASP A 1 94 ? 20.023 -20.310 -24.328 1.00 57.88 94 ASP A C 1
ATOM 757 O O . ASP A 1 94 ? 18.855 -20.522 -24.682 1.00 57.88 94 ASP A O 1
ATOM 761 N N . GLU A 1 95 ? 21.061 -20.445 -25.157 1.00 60.06 95 GLU A N 1
ATOM 762 C CA . GLU A 1 95 ? 20.975 -20.968 -26.531 1.00 60.06 95 GLU A CA 1
ATOM 763 C C . GLU A 1 95 ? 20.209 -22.306 -26.582 1.00 60.06 95 GLU A C 1
ATOM 765 O O . GLU A 1 95 ? 19.539 -22.619 -27.575 1.00 60.06 95 GLU A O 1
ATOM 770 N N . ASP A 1 96 ? 20.206 -23.042 -25.468 1.00 65.06 96 ASP A N 1
ATOM 771 C CA . ASP A 1 96 ? 19.484 -24.296 -25.280 1.00 65.06 96 ASP A CA 1
ATOM 772 C C . ASP A 1 96 ? 17.957 -24.184 -25.427 1.00 65.06 96 ASP A C 1
ATOM 774 O O . ASP A 1 96 ? 17.326 -25.126 -25.914 1.00 65.06 96 ASP A O 1
ATOM 778 N N . LEU A 1 97 ? 17.323 -23.050 -25.096 1.00 68.44 97 LEU A N 1
ATOM 779 C CA . LEU A 1 97 ? 15.857 -22.943 -25.189 1.00 68.44 97 LEU A CA 1
ATOM 780 C C . LEU A 1 97 ? 15.381 -22.910 -26.650 1.00 68.44 97 LEU A C 1
ATOM 782 O O . LEU A 1 97 ? 14.348 -23.491 -26.992 1.00 68.44 97 LEU A O 1
ATOM 786 N N . TRP A 1 98 ? 16.149 -22.261 -27.530 1.00 64.44 98 TRP A N 1
ATOM 787 C CA . TRP A 1 98 ? 15.844 -22.198 -28.962 1.00 64.44 98 TRP A CA 1
ATOM 788 C C . TRP A 1 98 ? 16.044 -23.565 -29.630 1.00 64.44 98 TRP A C 1
ATOM 790 O O . TRP A 1 98 ? 15.199 -24.015 -30.406 1.00 64.44 98 TRP A O 1
ATOM 800 N N . MET A 1 99 ? 17.109 -24.275 -29.251 1.00 66.06 99 MET A N 1
ATOM 801 C CA . MET A 1 99 ? 17.372 -25.660 -29.662 1.00 66.06 99 MET A CA 1
ATOM 802 C C . MET A 1 99 ? 16.271 -26.627 -29.196 1.00 66.06 99 MET A C 1
ATOM 804 O O . MET A 1 99 ? 15.836 -27.500 -29.955 1.00 66.06 99 MET A O 1
ATOM 808 N N . GLN A 1 100 ? 15.779 -26.445 -27.968 1.00 68.38 100 GLN A N 1
ATOM 809 C CA . GLN A 1 100 ? 14.736 -27.274 -27.366 1.00 68.38 100 GLN A CA 1
ATOM 810 C C . GLN A 1 100 ? 13.362 -27.045 -28.014 1.00 68.38 100 GLN A C 1
ATOM 812 O O . GLN A 1 100 ? 12.653 -28.011 -28.307 1.00 68.38 100 GLN A O 1
ATOM 817 N N . LEU A 1 101 ? 12.999 -25.788 -28.301 1.00 67.00 101 LEU A N 1
ATOM 818 C CA . LEU A 1 101 ? 11.755 -25.441 -29.003 1.00 67.00 101 LEU A CA 1
ATOM 819 C C . LEU A 1 101 ? 11.747 -25.946 -30.448 1.00 67.00 101 LEU A C 1
ATOM 821 O O . LEU A 1 101 ? 10.725 -26.448 -30.918 1.00 67.00 101 LEU A O 1
ATOM 825 N N . ASN A 1 102 ? 12.894 -25.892 -31.125 1.00 66.50 102 ASN A N 1
ATOM 826 C CA . ASN A 1 102 ? 13.036 -26.435 -32.471 1.00 66.50 102 ASN A CA 1
ATOM 827 C C . ASN A 1 102 ? 13.213 -27.959 -32.498 1.00 66.50 102 ASN A C 1
ATOM 829 O O . ASN A 1 102 ? 13.368 -28.518 -33.578 1.00 66.50 102 ASN A O 1
ATOM 833 N N . LYS A 1 103 ? 13.164 -28.661 -31.353 1.00 70.69 103 LYS A N 1
ATOM 834 C CA . LYS A 1 103 ? 13.352 -30.124 -31.245 1.00 70.69 103 LYS A CA 1
ATOM 835 C C . LYS A 1 103 ? 14.615 -30.636 -31.959 1.00 70.69 103 LYS A C 1
ATOM 837 O O . LYS A 1 103 ? 14.605 -31.735 -32.509 1.00 70.69 103 LYS A O 1
ATOM 842 N N . GLY A 1 104 ? 15.682 -29.835 -32.004 1.00 63.22 104 GLY A N 1
ATOM 843 C CA . GLY A 1 104 ? 16.884 -30.171 -32.776 1.00 63.22 104 GLY A CA 1
ATOM 844 C C . GLY A 1 104 ? 16.679 -30.202 -34.299 1.00 63.22 104 GLY A C 1
ATOM 845 O O . GLY A 1 104 ? 17.474 -30.817 -35.006 1.00 63.22 104 GLY A O 1
ATOM 846 N N . CYS A 1 105 ? 15.626 -29.563 -34.819 1.00 62.16 105 CYS A N 1
ATOM 847 C CA . CYS A 1 105 ? 15.431 -29.345 -36.247 1.00 62.16 105 CYS A CA 1
ATOM 848 C C . CYS A 1 105 ? 16.475 -28.333 -36.730 1.00 62.16 105 CYS A C 1
ATOM 850 O O . CYS A 1 105 ? 16.294 -27.118 -36.643 1.00 62.16 105 CYS A O 1
ATOM 852 N N . ILE A 1 106 ? 17.604 -28.856 -37.194 1.00 65.56 106 ILE A N 1
ATOM 853 C CA . ILE A 1 106 ? 18.612 -28.085 -37.909 1.00 65.56 106 ILE A CA 1
ATOM 854 C C . ILE A 1 106 ? 18.017 -27.829 -39.290 1.00 65.56 106 ILE A C 1
ATOM 856 O O . ILE A 1 106 ? 17.789 -28.762 -40.057 1.00 65.56 106 ILE A O 1
ATOM 860 N N . THR A 1 107 ? 17.694 -26.571 -39.580 1.00 67.00 107 THR A N 1
ATOM 861 C CA . THR A 1 107 ? 17.282 -26.193 -40.932 1.00 67.00 107 THR A CA 1
ATOM 862 C C . THR A 1 107 ? 18.488 -26.389 -41.837 1.00 67.00 107 THR A C 1
ATOM 864 O O . THR A 1 107 ? 19.528 -25.772 -41.606 1.00 67.00 107 THR A O 1
ATOM 867 N N . ASP A 1 108 ? 18.363 -27.277 -42.821 1.00 72.25 108 ASP A N 1
ATOM 868 C CA . ASP A 1 108 ? 19.382 -27.454 -43.846 1.00 72.25 108 ASP A CA 1
ATOM 869 C C . ASP A 1 108 ? 19.506 -26.142 -44.628 1.00 72.25 108 ASP A C 1
ATOM 871 O O . ASP A 1 108 ? 18.589 -25.731 -45.343 1.00 72.25 108 ASP A O 1
ATOM 875 N N . LEU A 1 109 ? 20.616 -25.440 -44.423 1.00 70.88 109 LEU A N 1
ATOM 876 C CA . LEU A 1 109 ? 20.890 -24.166 -45.079 1.00 70.88 109 LEU A CA 1
ATOM 877 C C . LEU A 1 109 ? 21.063 -24.337 -46.594 1.00 70.88 109 LEU A C 1
ATOM 879 O O . LEU A 1 109 ? 20.850 -23.367 -47.314 1.00 70.88 109 LEU A O 1
ATOM 883 N N . ASP A 1 110 ? 21.339 -25.551 -47.082 1.00 66.88 110 ASP A N 1
ATOM 884 C CA . ASP A 1 110 ? 21.387 -25.849 -48.517 1.00 66.88 110 ASP A CA 1
ATOM 885 C C . ASP A 1 110 ? 19.978 -25.959 -49.139 1.00 66.88 110 ASP A C 1
ATOM 887 O O . ASP A 1 110 ? 19.825 -25.800 -50.349 1.00 66.88 110 ASP A O 1
ATOM 891 N N . MET A 1 111 ? 18.924 -26.164 -48.332 1.00 69.56 111 MET A N 1
ATOM 892 C CA . MET A 1 111 ? 17.528 -26.062 -48.795 1.00 69.56 111 MET A CA 1
ATOM 893 C C . MET A 1 111 ? 17.041 -24.614 -48.916 1.00 69.56 111 MET A C 1
ATOM 895 O O . MET A 1 111 ? 16.045 -24.348 -49.594 1.00 69.56 111 MET A O 1
ATOM 899 N N . LEU A 1 112 ? 17.702 -23.671 -48.242 1.00 66.56 112 LEU A N 1
ATOM 900 C CA . LEU A 1 112 ? 17.477 -22.248 -48.453 1.00 66.56 112 LEU A CA 1
ATOM 901 C C . LEU A 1 112 ? 18.179 -21.876 -49.762 1.00 66.56 112 LEU A C 1
ATOM 903 O O . LEU A 1 112 ? 19.331 -21.453 -49.755 1.00 66.56 112 LEU A O 1
ATOM 907 N N . GLU A 1 113 ? 17.493 -22.056 -50.895 1.00 62.72 113 GLU A N 1
ATOM 908 C CA . GLU A 1 113 ? 17.924 -21.554 -52.206 1.00 62.72 113 GLU A CA 1
ATOM 909 C C . GLU A 1 113 ? 18.148 -20.028 -52.134 1.00 62.72 113 GLU A C 1
ATOM 911 O O . GLU A 1 113 ? 17.273 -19.219 -52.432 1.00 62.72 113 GLU A O 1
ATOM 916 N N . MET A 1 114 ? 19.342 -19.608 -51.713 1.00 60.72 114 MET A N 1
ATOM 917 C CA . MET A 1 114 ? 19.784 -18.205 -51.700 1.00 60.72 114 MET A CA 1
ATOM 918 C C . MET A 1 114 ? 20.368 -17.783 -53.054 1.00 60.72 114 MET A C 1
ATOM 920 O O . MET A 1 114 ? 20.782 -16.641 -53.245 1.00 60.72 114 MET A O 1
ATOM 924 N N . THR A 1 115 ? 20.402 -18.707 -54.010 1.00 57.00 115 THR A N 1
ATOM 925 C CA . THR A 1 115 ? 20.788 -18.467 -55.396 1.00 57.00 115 THR A CA 1
ATOM 926 C C . THR A 1 115 ? 19.597 -18.834 -56.257 1.00 57.00 115 THR A C 1
ATOM 928 O O . THR A 1 115 ? 19.277 -20.005 -56.407 1.00 57.00 115 THR A O 1
ATOM 931 N N . SER A 1 116 ? 18.915 -17.838 -56.828 1.00 47.38 116 SER A N 1
ATOM 932 C CA . SER A 1 116 ? 18.044 -18.134 -57.961 1.00 47.38 116 SER A CA 1
ATOM 933 C C . SER A 1 116 ? 18.925 -18.768 -59.032 1.00 47.38 116 SER A C 1
ATOM 935 O O . SER A 1 116 ? 19.926 -18.151 -59.414 1.00 47.38 116 SER A O 1
ATOM 937 N N . ASP A 1 117 ? 18.565 -19.955 -59.508 1.00 54.81 117 ASP A N 1
ATOM 938 C CA . ASP A 1 117 ? 19.167 -20.594 -60.672 1.00 54.81 117 ASP A CA 1
ATOM 939 C C . ASP A 1 117 ? 19.091 -19.654 -61.886 1.00 54.81 117 ASP A C 1
ATOM 941 O O . ASP A 1 117 ? 18.192 -19.739 -62.727 1.00 54.81 117 ASP A O 1
ATOM 945 N N . PHE A 1 118 ? 20.058 -18.744 -62.021 1.00 52.72 118 PHE A N 1
ATOM 946 C CA . PHE A 1 118 ? 20.330 -18.053 -63.272 1.00 52.72 118 PHE A CA 1
ATOM 947 C C . PHE A 1 118 ? 20.976 -19.072 -64.206 1.00 52.72 118 PHE A C 1
ATOM 949 O O . PHE A 1 118 ? 22.183 -19.102 -64.441 1.00 52.72 118 PHE A O 1
ATOM 956 N N . LYS A 1 119 ? 20.128 -19.948 -64.745 1.00 43.00 119 LYS A N 1
ATOM 957 C CA . LYS A 1 119 ? 20.426 -20.754 -65.918 1.00 43.00 119 LYS A CA 1
ATOM 958 C C . LYS A 1 119 ? 20.680 -19.781 -67.063 1.00 43.00 119 LYS A C 1
ATOM 960 O O . LYS A 1 119 ? 19.751 -19.219 -67.634 1.00 43.00 119 LYS A O 1
ATOM 965 N N . CYS A 1 120 ? 21.955 -19.560 -67.353 1.00 43.09 120 CYS A N 1
ATOM 966 C CA . CYS A 1 120 ? 22.421 -18.857 -68.536 1.00 43.09 120 CYS A CA 1
ATOM 967 C C . CYS A 1 120 ? 21.823 -19.550 -69.779 1.00 43.09 120 CYS A C 1
ATOM 969 O O . CYS A 1 120 ? 22.122 -20.731 -69.998 1.00 43.09 120 CYS A O 1
ATOM 971 N N . PRO A 1 121 ? 20.948 -18.902 -70.571 1.00 46.44 121 PRO A N 1
ATOM 972 C CA . PRO A 1 121 ? 20.574 -19.452 -71.862 1.00 46.44 121 PRO A CA 1
ATOM 973 C C . PRO A 1 121 ? 21.773 -19.338 -72.823 1.00 46.44 121 PRO A C 1
ATOM 975 O O . PRO A 1 121 ? 22.533 -18.369 -72.750 1.00 46.44 121 PRO A O 1
ATOM 978 N N . PRO A 1 122 ? 21.977 -20.322 -73.714 1.00 46.38 122 PRO A N 1
ATOM 979 C CA . PRO A 1 122 ? 23.091 -20.311 -74.650 1.00 46.38 122 PRO A CA 1
ATOM 980 C C . PRO A 1 122 ? 23.000 -19.129 -75.623 1.00 46.38 122 PRO A C 1
ATOM 982 O O . PRO A 1 122 ? 21.934 -18.800 -76.142 1.00 46.38 122 PRO A O 1
ATOM 985 N N . SER A 1 123 ? 24.169 -18.533 -75.853 1.00 42.88 123 SER A N 1
ATOM 986 C CA . SER A 1 123 ? 24.488 -17.499 -76.838 1.00 42.88 123 SER A CA 1
ATOM 987 C C . SER A 1 123 ? 23.790 -17.696 -78.191 1.00 42.88 123 SER A C 1
ATOM 989 O O . SER A 1 123 ? 24.001 -18.735 -78.821 1.00 42.88 123 SER A O 1
ATOM 991 N N . PRO A 1 124 ? 23.068 -16.688 -78.710 1.00 44.44 124 PRO A N 1
ATOM 992 C CA . PRO A 1 124 ? 22.929 -16.492 -80.139 1.00 44.44 124 PRO A CA 1
ATOM 993 C C . PRO A 1 124 ? 24.076 -15.596 -80.625 1.00 44.44 124 PRO A C 1
ATOM 995 O O . PRO A 1 124 ? 24.243 -14.464 -80.168 1.00 44.44 124 PRO A O 1
ATOM 998 N N . GLU A 1 125 ? 24.886 -16.130 -81.535 1.00 47.19 125 GLU A N 1
ATOM 999 C CA . GLU A 1 125 ? 25.792 -15.335 -82.361 1.00 47.19 125 GLU A CA 1
ATOM 1000 C C . GLU A 1 125 ? 25.012 -14.221 -83.083 1.00 47.19 125 GLU A C 1
ATOM 1002 O O . GLU A 1 125 ? 23.882 -14.424 -83.525 1.00 47.19 125 GLU A O 1
ATOM 1007 N N . ASP A 1 126 ? 25.655 -13.055 -83.173 1.00 43.25 126 ASP A N 1
ATOM 1008 C CA . ASP A 1 126 ? 25.326 -11.903 -84.011 1.00 43.25 126 ASP A CA 1
ATOM 1009 C C . ASP A 1 126 ? 23.896 -11.355 -83.946 1.00 43.25 126 ASP A C 1
ATOM 1011 O O . ASP A 1 126 ? 23.040 -11.731 -84.736 1.00 43.25 126 ASP A O 1
ATOM 1015 N N . THR A 1 127 ? 23.677 -10.329 -83.111 1.00 42.88 127 THR A N 1
ATOM 1016 C CA . THR A 1 127 ? 22.961 -9.092 -83.495 1.00 42.88 127 THR A CA 1
ATOM 1017 C C . THR A 1 127 ? 23.221 -8.006 -82.439 1.00 42.88 127 THR A C 1
ATOM 1019 O O . THR A 1 127 ? 22.671 -8.039 -81.345 1.00 42.88 127 THR A O 1
ATOM 1022 N N . THR A 1 128 ? 24.072 -7.036 -82.794 1.00 40.88 128 THR A N 1
ATOM 1023 C CA . THR A 1 128 ? 24.240 -5.710 -82.160 1.00 40.88 128 THR A CA 1
ATOM 1024 C C . THR A 1 128 ? 24.286 -5.678 -80.631 1.00 40.88 128 THR A C 1
ATOM 1026 O O . THR A 1 128 ? 23.284 -5.461 -79.952 1.00 40.88 128 THR A O 1
ATOM 1029 N N . ALA A 1 129 ? 25.510 -5.754 -80.112 1.00 40.16 129 ALA A N 1
ATOM 1030 C CA . ALA A 1 129 ? 25.865 -5.221 -78.809 1.00 40.16 129 ALA A CA 1
ATOM 1031 C C . ALA A 1 129 ? 25.373 -3.766 -78.678 1.00 40.16 129 ALA A C 1
ATOM 1033 O O . ALA A 1 129 ? 25.984 -2.837 -79.207 1.00 40.16 129 ALA A O 1
ATOM 1034 N N . VAL A 1 130 ? 24.286 -3.556 -77.935 1.00 47.81 130 VAL A N 1
ATOM 1035 C CA . VAL A 1 130 ? 24.115 -2.308 -77.190 1.00 47.81 130 VAL A CA 1
ATOM 1036 C C . VAL A 1 130 ? 25.097 -2.407 -76.033 1.00 47.81 130 VAL A C 1
ATOM 1038 O O . VAL A 1 130 ? 24.791 -2.939 -74.970 1.00 47.81 130 VAL A O 1
ATOM 1041 N N . VAL A 1 131 ? 26.325 -1.972 -76.304 1.00 48.28 131 VAL A N 1
ATOM 1042 C CA . VAL A 1 131 ? 27.340 -1.664 -75.299 1.00 48.28 131 VAL A CA 1
ATOM 1043 C C . VAL A 1 131 ? 26.664 -0.758 -74.263 1.00 48.28 131 VAL A C 1
ATOM 1045 O O . VAL A 1 131 ? 26.208 0.326 -74.644 1.00 48.28 131 VAL A O 1
ATOM 1048 N N . PRO A 1 132 ? 26.538 -1.148 -72.979 1.00 52.62 132 PRO A N 1
ATOM 1049 C CA . PRO A 1 132 ? 26.270 -0.166 -71.942 1.00 52.62 132 PRO A CA 1
ATOM 1050 C C . PRO A 1 132 ? 27.441 0.801 -72.024 1.00 52.62 132 PRO A C 1
ATOM 1052 O O . PRO A 1 132 ? 28.575 0.370 -71.842 1.00 52.62 132 PRO A O 1
ATOM 1055 N N . LEU A 1 133 ? 27.175 2.051 -72.410 1.00 56.66 133 LEU A N 1
ATOM 1056 C CA . LEU A 1 133 ? 28.164 3.120 -72.496 1.00 56.66 133 LEU A CA 1
ATOM 1057 C C . LEU A 1 133 ? 29.086 3.022 -71.278 1.00 56.66 133 LEU A C 1
ATOM 1059 O O . LEU A 1 133 ? 28.657 3.296 -70.158 1.00 56.66 133 LEU A O 1
ATOM 1063 N N . GLU A 1 134 ? 30.299 2.524 -71.504 1.00 66.12 134 GLU A N 1
ATOM 1064 C CA . GLU A 1 134 ? 31.214 2.159 -70.436 1.00 66.12 134 GLU A CA 1
ATOM 1065 C C . GLU A 1 134 ? 31.648 3.466 -69.789 1.00 66.12 134 GLU A C 1
ATOM 1067 O O . GLU A 1 134 ? 32.337 4.292 -70.392 1.00 66.12 134 GLU A O 1
ATOM 1072 N N . GLU A 1 135 ? 31.078 3.720 -68.614 1.00 73.12 135 GLU A N 1
ATOM 1073 C CA . GLU A 1 135 ? 31.250 4.969 -67.896 1.00 73.12 135 GLU A CA 1
ATOM 1074 C C . GLU A 1 135 ? 32.754 5.219 -67.740 1.00 73.12 135 GLU A C 1
ATOM 1076 O O . GLU A 1 135 ? 33.470 4.298 -67.323 1.00 73.12 135 GLU A O 1
ATOM 1081 N N . PRO A 1 136 ? 33.263 6.414 -68.105 1.00 86.31 136 PRO A N 1
ATOM 1082 C CA . PRO A 1 136 ? 34.689 6.684 -68.045 1.00 86.31 136 PRO A CA 1
ATOM 1083 C C . PRO A 1 136 ? 35.225 6.290 -66.670 1.00 86.31 136 PRO A C 1
ATOM 1085 O O . PRO A 1 136 ? 34.640 6.664 -65.653 1.00 86.31 136 PRO A O 1
ATOM 1088 N N . ILE A 1 137 ? 36.315 5.519 -66.641 1.00 88.12 137 ILE A N 1
ATOM 1089 C CA . ILE A 1 137 ? 36.868 4.921 -65.412 1.00 88.12 137 ILE A CA 1
ATOM 1090 C C . ILE A 1 137 ? 37.008 5.970 -64.298 1.00 88.12 137 ILE A C 1
ATOM 1092 O O . ILE A 1 137 ? 36.700 5.689 -63.146 1.00 88.12 137 ILE A O 1
ATOM 1096 N N . ASP A 1 138 ? 37.381 7.194 -64.663 1.00 89.75 138 ASP A N 1
ATOM 1097 C CA . ASP A 1 138 ? 37.500 8.345 -63.767 1.00 89.75 138 ASP A CA 1
ATOM 1098 C C . ASP A 1 138 ? 36.177 8.731 -63.070 1.00 89.75 138 ASP A C 1
ATOM 1100 O O . ASP A 1 138 ? 36.131 8.913 -61.856 1.00 89.75 138 ASP A O 1
ATOM 1104 N N . VAL A 1 139 ? 35.061 8.747 -63.807 1.00 90.06 139 VAL A N 1
ATOM 1105 C CA . VAL A 1 139 ? 33.720 9.045 -63.268 1.00 90.06 139 VAL A CA 1
ATOM 1106 C C . VAL A 1 139 ? 33.265 7.944 -62.309 1.00 90.06 139 VAL A C 1
ATOM 1108 O O . VAL A 1 139 ? 32.704 8.227 -61.247 1.00 90.06 139 VAL A O 1
ATOM 1111 N N . ARG A 1 140 ? 33.554 6.680 -62.644 1.00 91.75 140 ARG A N 1
ATOM 1112 C CA . ARG A 1 140 ? 33.281 5.537 -61.764 1.00 91.75 140 ARG A CA 1
ATOM 1113 C C . ARG A 1 140 ? 34.121 5.602 -60.486 1.00 91.75 140 ARG A C 1
ATOM 1115 O O . ARG A 1 140 ? 33.579 5.368 -59.407 1.00 91.75 140 ARG A O 1
ATOM 1122 N N . CYS A 1 141 ? 35.409 5.928 -60.593 1.00 90.56 141 CYS A N 1
ATOM 1123 C CA . CYS A 1 141 ? 36.304 6.099 -59.448 1.00 90.56 141 CYS A CA 1
ATOM 1124 C C . CYS A 1 141 ? 35.814 7.212 -58.520 1.00 90.56 141 CYS A C 1
ATOM 1126 O O . CYS A 1 141 ? 35.663 6.972 -57.324 1.00 90.56 141 CYS A O 1
ATOM 1128 N N . LEU A 1 142 ? 35.472 8.380 -59.071 1.00 94.44 142 LEU A N 1
ATOM 1129 C CA . LEU A 1 142 ? 34.957 9.506 -58.295 1.00 94.44 142 LEU A CA 1
ATOM 1130 C C . LEU A 1 142 ? 33.654 9.146 -57.569 1.00 94.44 142 LEU A C 1
ATOM 1132 O O . LEU A 1 142 ? 33.500 9.415 -56.379 1.00 94.44 142 LEU A O 1
ATOM 1136 N N . ARG A 1 143 ? 32.719 8.481 -58.257 1.00 94.38 143 ARG A N 1
ATOM 1137 C CA . ARG A 1 143 ? 31.476 8.009 -57.634 1.00 94.38 143 ARG A CA 1
ATOM 1138 C C . ARG A 1 143 ? 31.737 7.045 -56.484 1.00 94.38 143 ARG A C 1
ATOM 1140 O O . ARG A 1 143 ? 31.152 7.214 -55.417 1.00 94.38 143 ARG A O 1
ATOM 1147 N N . LEU A 1 144 ? 32.610 6.060 -56.681 1.00 93.62 144 LEU A N 1
ATOM 1148 C CA . LEU A 1 144 ? 32.969 5.111 -55.627 1.00 93.62 144 LEU A CA 1
ATOM 1149 C C . LEU A 1 144 ? 33.658 5.806 -54.449 1.00 93.62 144 LEU A C 1
ATOM 1151 O O . LEU A 1 144 ? 33.361 5.480 -53.308 1.00 93.62 144 LEU A O 1
ATOM 1155 N N . GLU A 1 145 ? 34.505 6.805 -54.691 1.00 93.50 145 GLU A N 1
ATOM 1156 C CA . GLU A 1 145 ? 35.139 7.594 -53.631 1.00 93.50 145 GLU A CA 1
ATOM 1157 C C . GLU A 1 145 ? 34.110 8.404 -52.820 1.00 93.50 145 GLU A C 1
ATOM 1159 O O . GLU A 1 145 ? 34.134 8.405 -51.583 1.00 93.50 145 GLU A O 1
ATOM 1164 N N . THR A 1 146 ? 33.127 9.018 -53.489 1.00 93.81 146 THR A N 1
ATOM 1165 C CA . THR A 1 146 ? 32.023 9.713 -52.801 1.00 93.81 146 THR A CA 1
ATOM 1166 C C . THR A 1 146 ? 31.115 8.752 -52.027 1.00 93.81 146 THR A C 1
ATOM 1168 O O . THR A 1 146 ? 30.736 9.052 -50.897 1.00 93.81 146 THR A O 1
ATOM 1171 N N . ALA A 1 147 ? 30.825 7.565 -52.569 1.00 95.25 147 ALA A N 1
ATOM 1172 C CA . ALA A 1 147 ? 30.046 6.540 -51.878 1.00 95.25 147 ALA A CA 1
ATOM 1173 C C . ALA A 1 147 ? 30.796 6.007 -50.646 1.00 95.25 147 ALA A C 1
ATOM 1175 O O . ALA A 1 147 ? 30.252 6.019 -49.548 1.00 95.25 147 ALA A O 1
ATOM 1176 N N . CYS A 1 148 ? 32.079 5.663 -50.789 1.00 95.00 148 CYS A N 1
ATOM 1177 C CA . CYS A 1 148 ? 32.927 5.222 -49.681 1.00 95.00 148 CYS A CA 1
ATOM 1178 C C . CYS A 1 148 ? 33.052 6.284 -48.580 1.00 95.00 148 CYS A C 1
ATOM 1180 O O . CYS A 1 148 ? 33.067 5.950 -47.395 1.00 95.00 148 CYS A O 1
ATOM 1182 N N . SER A 1 149 ? 33.150 7.566 -48.940 1.00 95.06 149 SER A N 1
ATOM 1183 C CA . SER A 1 149 ? 33.205 8.641 -47.942 1.00 95.06 149 SER A CA 1
ATOM 1184 C C . SER A 1 149 ? 31.863 8.849 -47.231 1.00 95.06 149 SER A C 1
ATOM 1186 O O . SER A 1 149 ? 31.861 9.037 -46.013 1.00 95.06 149 SER A O 1
ATOM 1188 N N . SER A 1 150 ? 30.738 8.729 -47.946 1.00 96.19 150 SER A N 1
ATOM 1189 C CA . SER A 1 150 ? 29.389 8.717 -47.364 1.00 96.19 150 SER A CA 1
ATOM 1190 C C . SER A 1 150 ? 29.188 7.537 -46.408 1.00 96.19 150 SER A C 1
ATOM 1192 O O . SER A 1 150 ? 28.786 7.743 -45.264 1.00 96.19 150 SER A O 1
ATOM 1194 N N . ASP A 1 151 ? 29.524 6.314 -46.823 1.00 96.50 151 ASP A N 1
ATOM 1195 C CA . ASP A 1 151 ? 29.390 5.107 -45.996 1.00 96.50 151 ASP A CA 1
ATOM 1196 C C . ASP A 1 151 ? 30.260 5.192 -44.740 1.00 96.50 151 ASP A C 1
ATOM 1198 O O . ASP A 1 151 ? 29.823 4.845 -43.642 1.00 96.50 151 ASP A O 1
ATOM 1202 N N . ARG A 1 152 ? 31.480 5.732 -44.869 1.00 96.19 152 ARG A N 1
ATOM 1203 C CA . ARG A 1 152 ? 32.351 5.992 -43.719 1.00 96.19 152 ARG A CA 1
ATOM 1204 C C . ARG A 1 152 ? 31.715 6.982 -42.744 1.00 96.19 152 ARG A C 1
ATOM 1206 O O . ARG A 1 152 ? 31.786 6.755 -41.540 1.00 96.19 152 ARG A O 1
ATOM 1213 N N . GLN A 1 153 ? 31.096 8.054 -43.240 1.00 97.38 153 GLN A N 1
ATOM 1214 C CA . GLN A 1 153 ? 30.403 9.019 -42.384 1.00 97.38 153 GLN A CA 1
ATOM 1215 C C . GLN A 1 153 ? 29.206 8.374 -41.677 1.00 97.38 153 GLN A C 1
ATOM 1217 O O . GLN A 1 153 ? 29.076 8.504 -40.463 1.00 97.38 153 GLN A O 1
ATOM 1222 N N . GLN A 1 154 ? 28.376 7.617 -42.402 1.00 97.44 154 GLN A N 1
ATOM 1223 C CA . GLN A 1 154 ? 27.242 6.902 -41.811 1.00 97.44 154 GLN A CA 1
ATOM 1224 C C . GLN A 1 154 ? 27.684 5.889 -40.751 1.00 97.44 154 GLN A C 1
ATOM 1226 O O . GLN A 1 154 ? 27.020 5.748 -39.720 1.00 97.44 154 GLN A O 1
ATOM 1231 N N . LEU A 1 155 ? 28.811 5.207 -40.978 1.00 96.88 155 LEU A N 1
ATOM 1232 C CA . LEU A 1 155 ? 29.401 4.296 -40.007 1.00 96.88 155 LEU A CA 1
ATOM 1233 C C . LEU A 1 155 ? 29.810 5.040 -38.732 1.00 96.88 155 LEU A C 1
ATOM 1235 O O . LEU A 1 155 ? 29.447 4.597 -37.644 1.00 96.88 155 LEU A O 1
ATOM 1239 N N . GLU A 1 156 ? 30.507 6.170 -38.841 1.00 97.56 156 GLU A N 1
ATOM 1240 C CA . GLU A 1 156 ? 30.890 6.972 -37.671 1.00 97.56 156 GLU A CA 1
ATOM 1241 C C . GLU A 1 156 ? 29.669 7.531 -36.925 1.00 97.56 156 GLU A C 1
ATOM 1243 O O . GLU A 1 156 ? 29.597 7.422 -35.699 1.00 97.56 156 GLU A O 1
ATOM 1248 N N . ASP A 1 157 ? 28.648 8.010 -37.640 1.00 97.69 157 ASP A N 1
ATOM 1249 C CA . ASP A 1 157 ? 27.395 8.459 -37.025 1.00 97.69 157 ASP A CA 1
ATOM 1250 C C . ASP A 1 157 ? 26.679 7.307 -36.301 1.00 97.69 157 ASP A C 1
ATOM 1252 O O . ASP A 1 157 ? 26.113 7.489 -35.221 1.00 97.69 157 ASP A O 1
ATOM 1256 N N . SER A 1 158 ? 26.695 6.100 -36.877 1.00 95.88 158 SER A N 1
ATOM 1257 C CA . SER A 1 158 ? 26.095 4.913 -36.261 1.00 95.88 158 SER A CA 1
ATOM 1258 C C . SER A 1 158 ? 26.840 4.480 -35.001 1.00 95.88 158 SER A C 1
ATOM 1260 O O . SER A 1 158 ? 26.197 4.210 -33.988 1.00 95.88 158 SER A O 1
ATOM 1262 N N . LYS A 1 159 ? 28.179 4.520 -35.016 1.00 97.69 159 LYS A N 1
ATOM 1263 C CA . LYS A 1 159 ? 29.009 4.263 -33.836 1.00 97.69 159 LYS A CA 1
ATOM 1264 C C . LYS A 1 159 ? 28.704 5.272 -32.741 1.00 97.69 159 LYS A C 1
ATOM 1266 O O . LYS A 1 159 ? 28.480 4.869 -31.604 1.00 97.69 159 LYS A O 1
ATOM 1271 N N . ALA A 1 160 ? 28.627 6.560 -33.078 1.00 97.62 160 ALA A N 1
ATOM 1272 C CA . ALA A 1 160 ? 28.290 7.600 -32.112 1.00 97.62 160 ALA A CA 1
ATOM 1273 C C . ALA A 1 160 ? 26.928 7.327 -31.455 1.00 97.62 160 ALA A C 1
ATOM 1275 O O . ALA A 1 160 ? 26.826 7.353 -30.228 1.00 97.62 160 ALA A O 1
ATOM 1276 N N . ARG A 1 161 ? 25.905 6.963 -32.244 1.00 97.81 161 ARG A N 1
ATOM 1277 C CA . ARG A 1 161 ? 24.593 6.558 -31.711 1.00 97.81 161 ARG A CA 1
ATOM 1278 C C . ARG A 1 161 ? 24.683 5.338 -30.795 1.00 97.81 161 ARG A C 1
ATOM 1280 O O . ARG A 1 161 ? 24.100 5.379 -29.716 1.00 97.81 161 ARG A O 1
ATOM 1287 N N . CYS A 1 162 ? 25.427 4.297 -31.176 1.00 96.88 162 CYS A N 1
ATOM 1288 C CA . CYS A 1 162 ? 25.625 3.119 -30.328 1.00 96.88 162 CYS A CA 1
ATOM 1289 C C . CYS A 1 162 ? 26.257 3.498 -28.984 1.00 96.88 162 CYS A C 1
ATOM 1291 O O . CYS A 1 162 ? 25.725 3.124 -27.946 1.00 96.88 162 CYS A O 1
ATOM 1293 N N . THR A 1 163 ? 27.304 4.333 -28.982 1.00 97.44 163 THR A N 1
ATOM 1294 C CA . THR A 1 163 ? 27.938 4.766 -27.723 1.00 97.44 163 THR A CA 1
ATOM 1295 C C . THR A 1 163 ? 27.008 5.583 -26.825 1.00 97.44 163 THR A C 1
ATOM 1297 O O . THR A 1 163 ? 27.130 5.536 -25.602 1.00 97.44 163 THR A O 1
ATOM 1300 N N . THR A 1 164 ? 26.083 6.353 -27.405 1.00 98.12 164 THR A N 1
ATOM 1301 C CA . THR A 1 164 ? 25.065 7.081 -26.637 1.00 98.12 164 THR A CA 1
ATOM 1302 C C . THR A 1 164 ? 24.057 6.115 -26.023 1.00 98.12 164 THR A C 1
ATOM 1304 O O . THR A 1 164 ? 23.805 6.189 -24.824 1.00 98.12 164 THR A O 1
ATOM 1307 N N . LEU A 1 165 ? 23.537 5.172 -26.813 1.00 97.75 165 LEU A N 1
ATOM 1308 C CA . LEU A 1 165 ? 22.565 4.181 -26.343 1.00 97.75 165 LEU A CA 1
ATOM 1309 C C . LEU A 1 165 ? 23.147 3.255 -25.267 1.00 97.75 165 LEU A C 1
ATOM 1311 O O . LEU A 1 165 ? 22.458 2.927 -24.309 1.00 97.75 165 LEU A O 1
ATOM 1315 N N . GLU A 1 166 ? 24.417 2.868 -25.378 1.00 97.38 166 GLU A N 1
ATOM 1316 C CA . GLU A 1 166 ? 25.114 2.082 -24.350 1.00 97.38 166 GLU A CA 1
ATOM 1317 C C . GLU A 1 166 ? 25.171 2.820 -23.006 1.00 97.38 166 GLU A C 1
ATOM 1319 O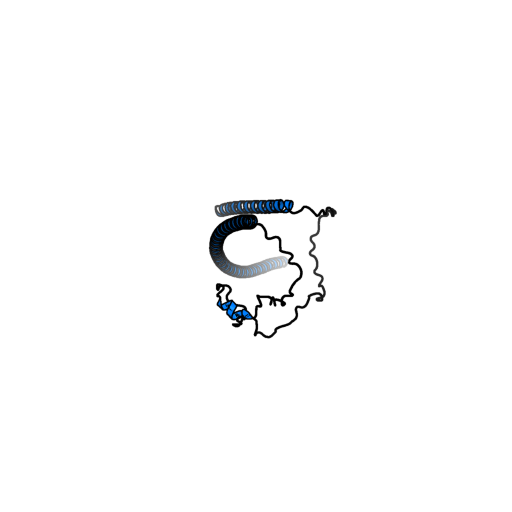 O . GLU A 1 166 ? 24.926 2.224 -21.956 1.00 97.38 166 GLU A O 1
ATOM 1324 N N . LYS A 1 167 ? 25.433 4.133 -23.024 1.00 97.88 167 LYS A N 1
ATOM 1325 C CA . LYS A 1 167 ? 25.421 4.963 -21.809 1.00 97.88 167 LYS A CA 1
ATOM 1326 C C . LYS A 1 167 ? 24.018 5.088 -21.224 1.00 97.88 167 LYS A C 1
ATOM 1328 O O . LYS A 1 167 ? 23.863 4.995 -20.011 1.00 97.88 167 LYS A O 1
ATOM 1333 N N . GLU A 1 168 ? 23.008 5.292 -22.068 1.00 98.19 168 GLU A N 1
ATOM 1334 C CA . GLU A 1 168 ? 21.608 5.343 -21.632 1.00 98.19 168 GLU A CA 1
ATOM 1335 C C . GLU A 1 168 ? 21.162 4.015 -21.009 1.00 98.19 168 GLU A C 1
ATOM 1337 O O . GLU A 1 168 ? 20.503 4.020 -19.971 1.00 98.19 168 GLU A O 1
ATOM 1342 N N . LEU A 1 169 ? 21.567 2.880 -21.585 1.00 97.81 169 LEU A N 1
ATOM 1343 C CA . LEU A 1 169 ? 21.296 1.560 -21.019 1.00 97.81 169 LEU A CA 1
ATOM 1344 C C . LEU A 1 169 ? 21.925 1.382 -19.638 1.00 97.81 169 LEU A C 1
ATOM 1346 O O . LEU A 1 169 ? 21.257 0.867 -18.741 1.00 97.81 169 LEU A O 1
ATOM 1350 N N . GLU A 1 170 ? 23.173 1.812 -19.441 1.00 97.81 170 GLU A N 1
ATOM 1351 C CA . GLU A 1 170 ? 23.816 1.683 -18.130 1.00 97.81 170 GLU A CA 1
ATOM 1352 C C . GLU A 1 170 ? 23.148 2.588 -17.083 1.00 97.81 170 GLU A C 1
ATOM 1354 O O . GLU A 1 170 ? 22.886 2.135 -15.969 1.00 97.81 170 GLU A O 1
ATOM 1359 N N . LEU A 1 171 ? 22.761 3.815 -17.455 1.00 98.19 171 LEU A N 1
ATOM 1360 C CA . LEU A 1 171 ? 21.989 4.708 -16.580 1.00 98.19 171 LEU A CA 1
ATOM 1361 C C . LEU A 1 171 ? 20.632 4.105 -16.196 1.00 98.19 171 LEU A C 1
ATOM 1363 O O . LEU A 1 171 ? 20.272 4.082 -15.020 1.00 98.19 171 LEU A O 1
ATOM 1367 N N . LEU A 1 172 ? 19.889 3.572 -17.169 1.00 98.00 172 LEU A N 1
ATOM 1368 C CA . LEU A 1 172 ? 18.595 2.934 -16.915 1.00 98.00 172 LEU A CA 1
ATOM 1369 C C . LEU A 1 172 ? 18.733 1.691 -16.037 1.00 98.00 172 LEU A C 1
ATOM 1371 O O . LEU A 1 172 ? 17.857 1.404 -15.222 1.00 98.00 172 LEU A O 1
ATOM 1375 N N . LYS A 1 173 ? 19.823 0.939 -16.183 1.00 98.12 173 LYS A N 1
ATOM 1376 C CA . LYS A 1 173 ? 20.115 -0.230 -15.353 1.00 98.12 173 LYS A CA 1
ATOM 1377 C C . LYS A 1 173 ? 20.431 0.168 -13.911 1.00 98.12 173 LYS A C 1
ATOM 1379 O O . LYS A 1 173 ? 19.931 -0.485 -12.992 1.00 98.12 173 LYS A O 1
ATOM 1384 N N . GLU A 1 174 ? 21.202 1.234 -13.708 1.00 97.94 174 GLU A N 1
ATOM 1385 C CA . GLU A 1 174 ? 21.466 1.801 -12.382 1.00 97.94 174 GLU A CA 1
ATOM 1386 C C . GLU A 1 174 ? 20.172 2.304 -11.727 1.00 97.94 174 GLU A C 1
ATOM 1388 O O . GLU A 1 174 ? 19.866 1.921 -10.595 1.00 97.94 174 GLU A O 1
ATOM 1393 N N . GLU A 1 175 ? 19.354 3.068 -12.457 1.00 98.06 175 GLU A N 1
ATOM 1394 C CA . GLU A 1 175 ? 18.051 3.543 -11.979 1.00 98.06 175 GLU A CA 1
ATOM 1395 C C . GLU A 1 175 ? 17.124 2.372 -11.626 1.00 98.06 175 GLU A C 1
ATOM 1397 O O . GLU A 1 175 ? 16.530 2.352 -10.548 1.00 98.06 175 GLU A O 1
ATOM 1402 N N . ASN A 1 176 ? 17.045 1.340 -12.473 1.00 97.69 176 ASN A N 1
ATOM 1403 C CA . ASN A 1 176 ? 16.236 0.152 -12.196 1.00 97.69 176 ASN A CA 1
ATOM 1404 C C . ASN A 1 176 ? 16.718 -0.579 -10.934 1.00 97.69 176 ASN A C 1
ATOM 1406 O O . ASN A 1 176 ? 15.901 -1.016 -10.124 1.00 97.69 176 ASN A O 1
ATOM 1410 N N . SER A 1 177 ? 18.036 -0.691 -10.741 1.00 97.81 177 SER A N 1
ATOM 1411 C CA . SER A 1 177 ? 18.622 -1.274 -9.531 1.00 97.81 177 SER A CA 1
ATOM 1412 C C . SER A 1 177 ? 18.264 -0.461 -8.283 1.00 97.81 177 SER A C 1
ATOM 1414 O O . SER A 1 177 ? 17.839 -1.037 -7.280 1.00 97.81 177 SER A O 1
ATOM 1416 N N . SER A 1 178 ? 18.372 0.868 -8.361 1.00 98.31 178 SER A N 1
ATOM 1417 C CA . SER A 1 178 ? 17.998 1.788 -7.281 1.00 98.31 178 SER A CA 1
ATOM 1418 C C . SER A 1 178 ? 16.514 1.658 -6.918 1.00 98.31 178 SER A C 1
ATOM 1420 O O . SER A 1 178 ? 16.169 1.411 -5.762 1.00 98.31 178 SER A O 1
ATOM 1422 N N . LEU A 1 179 ? 15.629 1.686 -7.920 1.00 98.25 179 LEU A N 1
ATOM 1423 C CA . LEU A 1 179 ? 14.185 1.533 -7.729 1.00 98.25 179 LEU A CA 1
ATOM 1424 C C . LEU A 1 179 ? 13.818 0.174 -7.125 1.00 98.25 179 LEU A C 1
ATOM 1426 O O . LEU A 1 179 ? 12.957 0.096 -6.252 1.00 98.25 179 LEU A O 1
ATOM 1430 N N . ARG A 1 180 ? 14.476 -0.913 -7.547 1.00 97.69 180 ARG A N 1
ATOM 1431 C CA . ARG A 1 180 ? 14.265 -2.243 -6.950 1.00 97.69 180 ARG A CA 1
ATOM 1432 C C . ARG A 1 180 ? 14.675 -2.278 -5.482 1.00 97.69 180 ARG A C 1
ATOM 1434 O O . ARG A 1 180 ? 13.976 -2.892 -4.675 1.00 97.69 180 ARG A O 1
ATOM 1441 N N . GLN A 1 181 ? 15.784 -1.631 -5.132 1.00 97.94 181 GLN A N 1
ATOM 1442 C CA . GLN A 1 181 ? 16.240 -1.539 -3.750 1.00 97.94 181 GLN A CA 1
ATOM 1443 C C . GLN A 1 181 ? 15.261 -0.728 -2.894 1.00 97.94 181 GLN A C 1
ATOM 1445 O O . GLN A 1 181 ? 14.879 -1.176 -1.811 1.00 97.94 181 GLN A O 1
ATOM 1450 N N . GLU A 1 182 ? 14.823 0.430 -3.383 1.00 97.56 182 GLU A N 1
ATOM 1451 C CA . GLU A 1 182 ? 13.856 1.282 -2.692 1.00 97.56 182 GLU A CA 1
ATOM 1452 C C . GLU A 1 182 ? 12.509 0.573 -2.511 1.00 97.56 182 GLU A C 1
ATOM 1454 O O . GLU A 1 182 ? 11.958 0.568 -1.411 1.00 97.56 182 GLU A O 1
ATOM 1459 N N . LEU A 1 183 ? 12.030 -0.130 -3.540 1.00 97.31 183 LEU A N 1
ATOM 1460 C CA . LEU A 1 183 ? 10.813 -0.937 -3.470 1.00 97.31 183 LEU A CA 1
ATOM 1461 C C . LEU A 1 183 ? 10.945 -2.077 -2.454 1.00 97.31 183 LEU A C 1
ATOM 1463 O O . LEU A 1 183 ? 10.016 -2.331 -1.687 1.00 97.31 183 LEU A O 1
ATOM 1467 N N . SER A 1 184 ? 12.102 -2.744 -2.400 1.00 97.44 184 SER A N 1
ATOM 1468 C CA . SER A 1 184 ? 12.367 -3.782 -1.398 1.00 97.44 184 SER A CA 1
ATOM 1469 C C . SER A 1 184 ? 12.368 -3.218 0.024 1.00 97.44 184 SER A C 1
ATOM 1471 O O . SER A 1 184 ? 11.831 -3.856 0.931 1.00 97.44 184 SER A O 1
ATOM 1473 N N . LYS A 1 185 ? 12.959 -2.037 0.228 1.00 97.62 185 LYS A N 1
ATOM 1474 C CA . LYS A 1 185 ? 12.993 -1.369 1.532 1.00 97.62 185 LYS A CA 1
ATOM 1475 C C . LYS A 1 185 ? 11.597 -0.917 1.957 1.00 97.62 185 LYS A C 1
ATOM 1477 O O . LYS A 1 185 ? 11.148 -1.281 3.036 1.00 97.62 185 LYS A O 1
ATOM 1482 N N . SER A 1 186 ? 10.886 -0.220 1.073 1.00 96.75 186 SER A N 1
ATOM 1483 C CA . SER A 1 186 ? 9.513 0.230 1.307 1.00 96.75 186 SER A CA 1
ATOM 1484 C C . SER A 1 186 ? 8.592 -0.941 1.646 1.00 96.75 186 SER A C 1
ATOM 1486 O O . SER A 1 186 ? 7.837 -0.874 2.613 1.00 96.75 186 SER A O 1
ATOM 1488 N N . LYS A 1 187 ? 8.705 -2.064 0.925 1.00 97.19 187 LYS A N 1
ATOM 1489 C CA . LYS A 1 187 ? 7.948 -3.277 1.245 1.00 97.19 187 LYS A CA 1
ATOM 1490 C C . LYS A 1 187 ? 8.231 -3.762 2.669 1.00 97.19 187 LYS A C 1
ATOM 1492 O O . LYS A 1 187 ? 7.284 -4.004 3.413 1.00 97.19 187 LYS A O 1
ATOM 1497 N N . HIS A 1 188 ? 9.503 -3.865 3.054 1.00 96.44 188 HIS A N 1
ATOM 1498 C CA . HIS A 1 188 ? 9.881 -4.283 4.404 1.00 96.44 188 HIS A CA 1
ATOM 1499 C C . HIS A 1 188 ? 9.313 -3.348 5.483 1.00 96.44 188 HIS A C 1
ATOM 1501 O O . HIS A 1 188 ? 8.735 -3.833 6.455 1.00 96.44 188 HIS A O 1
ATOM 1507 N N . ASP A 1 189 ? 9.401 -2.033 5.275 1.00 95.75 189 ASP A N 1
ATOM 1508 C CA . ASP A 1 189 ? 8.866 -1.030 6.200 1.00 95.75 189 ASP A CA 1
ATOM 1509 C C . ASP A 1 189 ? 7.338 -1.170 6.345 1.00 95.75 189 ASP A C 1
ATOM 1511 O O . ASP A 1 189 ? 6.818 -1.210 7.461 1.00 95.75 189 ASP A O 1
ATOM 1515 N N . THR A 1 190 ? 6.613 -1.351 5.231 1.00 95.44 190 THR A N 1
ATOM 1516 C CA . THR A 1 190 ? 5.154 -1.565 5.273 1.00 95.44 190 THR A CA 1
ATOM 1517 C C . THR A 1 190 ? 4.763 -2.873 5.956 1.00 95.44 190 THR A C 1
ATOM 1519 O O . THR A 1 190 ? 3.735 -2.931 6.630 1.00 95.44 190 THR A O 1
ATOM 1522 N N . ASP A 1 191 ? 5.551 -3.937 5.795 1.00 95.75 191 ASP A N 1
ATOM 1523 C CA . ASP A 1 191 ? 5.280 -5.222 6.439 1.00 95.75 191 ASP A CA 1
ATOM 1524 C C . ASP A 1 191 ? 5.539 -5.141 7.952 1.00 95.75 191 ASP A C 1
ATOM 1526 O O . ASP A 1 191 ? 4.731 -5.640 8.738 1.00 95.75 191 ASP A O 1
ATOM 1530 N N . HIS A 1 192 ? 6.586 -4.424 8.373 1.00 96.25 192 HIS A N 1
ATOM 1531 C CA . HIS A 1 192 ? 6.834 -4.130 9.784 1.00 96.25 192 HIS A CA 1
ATOM 1532 C C . HIS A 1 192 ? 5.699 -3.292 10.398 1.00 96.25 192 HIS A C 1
ATOM 1534 O O . HIS A 1 192 ? 5.242 -3.579 11.508 1.00 96.25 192 HIS A O 1
ATOM 1540 N N . GLU A 1 193 ? 5.225 -2.248 9.712 1.00 97.56 193 GLU A N 1
ATOM 1541 C CA . GLU A 1 193 ? 4.112 -1.420 10.198 1.00 97.56 193 GLU A CA 1
ATOM 1542 C C . GLU A 1 193 ? 2.826 -2.244 10.355 1.00 97.56 193 GLU A C 1
ATOM 1544 O O . GLU A 1 193 ? 2.179 -2.194 11.405 1.00 97.56 193 GLU A O 1
ATOM 1549 N N . LYS A 1 194 ? 2.493 -3.077 9.359 1.00 97.69 194 LYS A N 1
ATOM 1550 C CA . LYS A 1 194 ? 1.350 -4.001 9.435 1.00 97.69 194 LYS A CA 1
ATOM 1551 C C . LYS A 1 194 ? 1.461 -4.949 10.623 1.00 97.69 194 LYS A C 1
ATOM 1553 O O . LYS A 1 194 ? 0.464 -5.178 11.305 1.00 97.69 194 LYS A O 1
ATOM 1558 N N . GLU A 1 195 ? 2.645 -5.500 10.887 1.00 97.81 195 GLU A N 1
ATOM 1559 C CA . GLU A 1 195 ? 2.859 -6.375 12.042 1.00 97.81 195 GLU A CA 1
ATOM 1560 C C . GLU A 1 195 ? 2.619 -5.631 13.367 1.00 97.81 195 GLU A C 1
ATOM 1562 O O . GLU A 1 195 ? 1.979 -6.172 14.273 1.00 97.81 195 GLU A O 1
ATOM 1567 N N . GLY A 1 196 ? 3.076 -4.379 13.468 1.00 97.81 196 GLY A N 1
ATOM 1568 C CA . GLY A 1 196 ? 2.807 -3.509 14.615 1.00 97.81 196 GLY A CA 1
ATOM 1569 C C . GLY A 1 196 ? 1.310 -3.281 14.833 1.00 97.81 196 GLY A C 1
ATOM 1570 O O . GLY A 1 196 ? 0.792 -3.557 15.917 1.00 97.81 196 GLY A O 1
ATOM 1571 N N . LEU A 1 197 ? 0.595 -2.877 13.781 1.00 98.12 197 LEU A N 1
ATOM 1572 C CA . LEU A 1 197 ? -0.850 -2.636 13.831 1.00 98.12 197 LEU A CA 1
ATOM 1573 C C . LEU A 1 197 ? -1.648 -3.899 14.179 1.00 98.12 197 LEU A C 1
ATOM 1575 O O . LEU A 1 197 ? -2.625 -3.827 14.923 1.00 98.12 197 LEU A O 1
ATOM 1579 N N . LEU A 1 198 ? -1.234 -5.070 13.686 1.00 98.31 198 LEU A N 1
ATOM 1580 C CA . LEU A 1 198 ? -1.869 -6.343 14.035 1.00 98.31 198 LEU A CA 1
ATOM 1581 C C . LEU A 1 198 ? -1.711 -6.675 15.522 1.00 98.31 198 LEU A C 1
ATOM 1583 O O . LEU A 1 198 ? -2.674 -7.118 16.150 1.00 98.31 198 LEU A O 1
ATOM 1587 N N . LYS A 1 199 ? -0.527 -6.434 16.099 1.00 98.31 199 LYS A N 1
ATOM 1588 C CA . LYS A 1 199 ? -0.291 -6.624 17.539 1.00 98.31 199 LYS A CA 1
ATOM 1589 C C . LYS A 1 199 ? -1.153 -5.674 18.365 1.00 98.31 199 LYS A C 1
ATOM 1591 O O . LYS A 1 199 ? -1.807 -6.118 19.307 1.00 98.31 199 LYS A O 1
ATOM 1596 N N . GLU A 1 200 ? -1.205 -4.394 18.000 1.00 98.44 200 GLU A N 1
ATOM 1597 C CA . GLU A 1 200 ? -2.053 -3.411 18.684 1.00 98.44 200 GLU A CA 1
ATOM 1598 C C . GLU A 1 200 ? -3.533 -3.798 18.618 1.00 98.44 200 GLU A C 1
ATOM 1600 O O . GLU A 1 200 ? -4.200 -3.848 19.655 1.00 98.44 200 GLU A O 1
ATOM 1605 N N . LEU A 1 201 ? -4.024 -4.168 17.431 1.00 98.31 201 LEU A N 1
ATOM 1606 C CA . LEU A 1 201 ? -5.395 -4.632 17.232 1.00 98.31 201 LEU A CA 1
ATOM 1607 C C . LEU A 1 201 ? -5.729 -5.825 18.134 1.00 98.31 201 LEU A C 1
ATOM 1609 O O . LEU A 1 201 ? -6.813 -5.875 18.715 1.00 98.31 201 LEU A O 1
ATOM 1613 N N . GLU A 1 202 ? -4.812 -6.779 18.270 1.00 98.56 202 GLU A N 1
ATOM 1614 C CA . GLU A 1 202 ? -5.024 -7.951 19.116 1.00 98.56 202 GLU A CA 1
ATOM 1615 C C . GLU A 1 202 ? -5.084 -7.585 20.605 1.00 98.56 202 GLU A C 1
ATOM 1617 O O . GLU A 1 202 ? -5.975 -8.043 21.325 1.00 98.56 202 GLU A O 1
ATOM 1622 N N . THR A 1 203 ? -4.212 -6.680 21.065 1.00 98.25 203 THR A N 1
ATOM 1623 C CA . THR A 1 203 ? -4.286 -6.182 22.449 1.00 98.25 203 THR A CA 1
ATOM 1624 C C . THR A 1 203 ? -5.586 -5.428 22.722 1.00 98.25 203 THR A C 1
ATOM 1626 O O . THR A 1 203 ? -6.166 -5.569 23.799 1.00 98.25 203 THR A O 1
ATOM 1629 N N . GLU A 1 204 ? -6.086 -4.660 21.754 1.00 98.50 204 GLU A N 1
ATOM 1630 C CA . GLU A 1 204 ? -7.324 -3.900 21.910 1.00 98.50 204 GLU A CA 1
ATOM 1631 C C . GLU A 1 204 ? -8.556 -4.814 21.917 1.00 98.50 204 GLU A C 1
ATOM 1633 O O . GLU A 1 204 ? -9.477 -4.610 22.710 1.00 98.50 204 GLU A O 1
ATOM 1638 N N . LYS A 1 205 ? -8.553 -5.891 21.119 1.00 98.56 205 LYS A N 1
ATOM 1639 C CA . LYS A 1 205 ? -9.583 -6.939 21.197 1.00 98.56 205 LYS A CA 1
ATOM 1640 C C . LYS A 1 205 ? -9.632 -7.592 22.574 1.00 98.56 205 LYS A C 1
ATOM 1642 O O . LYS A 1 205 ? -10.728 -7.804 23.092 1.00 98.56 205 LYS A O 1
ATOM 1647 N N . TYR A 1 206 ? -8.475 -7.893 23.166 1.00 98.50 206 TYR A N 1
ATOM 1648 C CA . TYR A 1 206 ? -8.417 -8.470 24.508 1.00 98.50 206 TYR A CA 1
ATOM 1649 C C . TYR A 1 206 ? -9.038 -7.527 25.548 1.00 98.50 206 TYR A C 1
ATOM 1651 O O . TYR A 1 206 ? -9.947 -7.931 26.274 1.00 98.50 206 TYR A O 1
ATOM 1659 N N . LYS A 1 207 ? -8.634 -6.247 25.557 1.00 98.62 207 LYS A N 1
ATOM 1660 C CA . LYS A 1 207 ? -9.217 -5.227 26.452 1.00 98.62 207 LYS A CA 1
ATOM 1661 C C . LYS A 1 207 ? -10.722 -5.070 26.244 1.00 98.62 207 LYS A C 1
ATOM 1663 O O . LYS A 1 207 ? -11.474 -4.905 27.200 1.00 98.62 207 LYS A O 1
ATOM 1668 N N . MET A 1 208 ? -11.179 -5.124 24.994 1.00 98.62 208 MET A N 1
ATOM 1669 C CA . MET A 1 208 ? -12.601 -5.051 24.667 1.00 98.62 208 MET A CA 1
ATOM 1670 C C . MET A 1 208 ? -13.377 -6.238 25.250 1.00 98.62 208 MET A C 1
ATOM 1672 O O . MET A 1 208 ? -14.503 -6.062 25.717 1.00 98.62 208 MET A O 1
ATOM 1676 N N . GLU A 1 209 ? -12.813 -7.447 25.234 1.00 98.69 209 GLU A N 1
ATOM 1677 C CA . GLU A 1 209 ? -13.477 -8.611 25.826 1.00 98.69 209 GLU A CA 1
ATOM 1678 C C . GLU A 1 209 ? -13.497 -8.554 27.358 1.00 98.69 209 GLU A C 1
ATOM 1680 O O . GLU A 1 209 ? -14.526 -8.865 27.963 1.00 98.69 209 GLU A O 1
ATOM 1685 N N . GLU A 1 210 ? -12.423 -8.066 27.979 1.00 98.62 210 GLU A N 1
ATOM 1686 C CA . GLU A 1 210 ? -12.386 -7.774 29.416 1.00 98.62 210 GLU A CA 1
ATOM 1687 C C . GLU A 1 210 ? -13.476 -6.760 29.799 1.00 98.62 210 GLU A C 1
ATOM 1689 O O . GLU A 1 210 ? -14.333 -7.043 30.639 1.00 98.62 210 GLU A O 1
ATOM 1694 N N . LEU A 1 211 ? -13.554 -5.634 29.084 1.00 98.75 211 LEU A N 1
ATOM 1695 C CA . LEU A 1 211 ? -14.578 -4.615 29.313 1.00 98.75 211 LEU A CA 1
ATOM 1696 C C . LEU A 1 211 ? -16.002 -5.163 29.125 1.00 98.75 211 LEU A C 1
ATOM 1698 O O . LEU A 1 211 ? -16.916 -4.829 29.884 1.00 98.75 211 LEU A O 1
ATOM 1702 N N . LYS A 1 212 ? -16.225 -6.028 28.129 1.00 98.75 212 LYS A N 1
ATOM 1703 C CA . LYS A 1 212 ? -17.521 -6.701 27.952 1.00 98.75 212 LYS A CA 1
ATOM 1704 C C . LYS A 1 212 ? -17.861 -7.584 29.148 1.00 98.75 212 LYS A C 1
ATOM 1706 O O . LYS A 1 212 ? -19.026 -7.603 29.556 1.00 98.75 212 LYS A O 1
ATOM 1711 N N . GLN A 1 213 ? -16.891 -8.313 29.698 1.00 98.69 213 GLN A N 1
ATOM 1712 C CA . GLN A 1 213 ? -17.095 -9.131 30.891 1.00 98.69 213 GLN A CA 1
ATOM 1713 C C . GLN A 1 213 ? -17.456 -8.265 32.102 1.00 98.69 213 GLN A C 1
ATOM 1715 O O . GLN A 1 213 ? -18.428 -8.573 32.795 1.00 98.69 213 GLN A O 1
ATOM 1720 N N . ASP A 1 214 ? -16.775 -7.140 32.291 1.00 98.62 214 ASP A N 1
ATOM 1721 C CA . ASP A 1 214 ? -17.077 -6.191 33.364 1.00 98.62 214 ASP A CA 1
ATOM 1722 C C . ASP A 1 214 ? -18.482 -5.599 33.234 1.00 98.62 214 ASP A C 1
ATOM 1724 O O . ASP A 1 214 ? -19.245 -5.560 34.203 1.00 98.62 214 ASP A O 1
ATOM 1728 N N . ILE A 1 215 ? -18.889 -5.216 32.020 1.00 98.69 215 ILE A N 1
ATOM 1729 C CA . ILE A 1 215 ? -20.251 -4.738 31.754 1.00 98.69 215 ILE A CA 1
ATOM 1730 C C . ILE A 1 215 ? -21.286 -5.822 32.090 1.00 98.69 215 ILE A C 1
ATOM 1732 O O . ILE A 1 215 ? -22.342 -5.505 32.647 1.00 98.69 215 ILE A O 1
ATOM 1736 N N . ARG A 1 216 ? -21.016 -7.100 31.780 1.00 98.75 216 ARG A N 1
ATOM 1737 C CA . ARG A 1 216 ? -21.908 -8.217 32.150 1.00 98.75 216 ARG A CA 1
ATOM 1738 C C . ARG A 1 216 ? -22.057 -8.326 33.669 1.00 98.75 216 ARG A C 1
ATOM 1740 O O . ARG A 1 216 ? -23.188 -8.394 34.157 1.00 98.75 216 ARG A O 1
ATOM 1747 N N . LEU A 1 217 ? -20.949 -8.279 34.408 1.00 98.62 217 LEU A N 1
ATOM 1748 C CA . LEU A 1 217 ? -20.955 -8.322 35.874 1.00 98.62 217 LEU A CA 1
ATOM 1749 C C . LEU A 1 217 ? -21.704 -7.126 36.471 1.00 98.62 217 LEU A C 1
ATOM 1751 O O . LEU A 1 217 ? -22.552 -7.293 37.351 1.00 98.62 217 LEU A O 1
ATOM 1755 N N . PHE A 1 218 ? -21.464 -5.923 35.945 1.00 98.69 218 PHE A N 1
ATOM 1756 C CA . PHE A 1 218 ? -22.148 -4.713 36.388 1.00 98.69 218 PHE A CA 1
ATOM 1757 C C . PHE A 1 218 ? -23.662 -4.798 36.161 1.00 98.69 218 PHE A C 1
ATOM 1759 O O . PHE A 1 218 ? -24.444 -4.484 37.060 1.00 98.69 218 PHE A O 1
ATOM 1766 N N . ARG A 1 219 ? -24.094 -5.285 34.990 1.00 98.62 219 ARG A N 1
ATOM 1767 C CA . ARG A 1 219 ? -25.517 -5.505 34.681 1.00 98.62 219 ARG A CA 1
ATOM 1768 C C . ARG A 1 219 ? -26.170 -6.466 35.668 1.00 98.62 219 ARG A C 1
ATOM 1770 O O . ARG A 1 219 ? -27.265 -6.184 36.156 1.00 98.62 219 ARG A O 1
ATOM 1777 N N . GLN A 1 220 ? -25.502 -7.570 35.995 1.00 98.69 220 GLN A N 1
ATOM 1778 C CA . GLN A 1 220 ? -26.006 -8.535 36.970 1.00 98.69 220 GLN A CA 1
ATOM 1779 C C . GLN A 1 220 ? -26.146 -7.905 38.362 1.00 98.69 220 GLN A C 1
ATOM 1781 O O . GLN A 1 220 ? -27.207 -8.009 38.980 1.00 98.69 220 GLN A O 1
ATOM 1786 N N . ALA A 1 221 ? -25.113 -7.203 38.835 1.00 98.56 221 ALA A N 1
ATOM 1787 C CA . ALA A 1 221 ? -25.140 -6.520 40.126 1.00 98.56 221 ALA A CA 1
ATOM 1788 C C . ALA A 1 221 ? -26.247 -5.452 40.191 1.00 98.56 221 ALA A C 1
ATOM 1790 O O . ALA A 1 221 ? -26.939 -5.324 41.204 1.00 98.56 221 ALA A O 1
ATOM 1791 N N . PHE A 1 222 ? -26.453 -4.705 39.103 1.00 98.62 222 PHE A N 1
ATOM 1792 C CA . PHE A 1 222 ? -27.519 -3.712 39.012 1.00 98.62 222 PHE A CA 1
ATOM 1793 C C . PHE A 1 222 ? -28.906 -4.359 39.078 1.00 98.62 222 PHE A C 1
ATOM 1795 O O . PHE A 1 222 ? -29.749 -3.913 39.855 1.00 98.62 222 PHE A O 1
ATOM 1802 N N . SER A 1 223 ? -29.125 -5.451 38.338 1.00 98.44 223 SER A N 1
ATOM 1803 C CA . SER A 1 223 ? -30.387 -6.200 38.363 1.00 98.44 223 SER A CA 1
ATOM 1804 C C . SER A 1 223 ? -30.714 -6.731 39.766 1.00 98.44 223 SER A C 1
ATOM 1806 O O . SER A 1 223 ? -31.836 -6.565 40.248 1.00 98.44 223 SER A O 1
ATOM 1808 N N . GLN A 1 224 ? -29.719 -7.273 40.477 1.00 98.44 224 GLN A N 1
ATOM 1809 C CA . GLN A 1 224 ? -29.883 -7.723 41.865 1.00 98.44 224 GLN A CA 1
ATOM 1810 C C . GLN A 1 224 ? -30.292 -6.574 42.796 1.00 98.44 224 GLN A C 1
ATOM 1812 O O . GLN A 1 224 ? -31.257 -6.691 43.554 1.00 98.44 224 GLN A O 1
ATOM 1817 N N . ARG A 1 225 ? -29.598 -5.431 42.715 1.00 98.25 225 ARG A N 1
ATOM 1818 C CA . ARG A 1 225 ? -29.918 -4.243 43.525 1.00 98.25 225 ARG A CA 1
ATOM 1819 C C . ARG A 1 225 ? -31.302 -3.687 43.207 1.00 98.25 225 ARG A C 1
ATOM 1821 O O . ARG A 1 225 ? -32.030 -3.333 44.131 1.00 98.25 225 ARG A O 1
ATOM 1828 N N . GLN A 1 226 ? -31.687 -3.647 41.934 1.00 98.25 226 GLN A N 1
ATOM 1829 C CA . GLN A 1 226 ? -33.025 -3.236 41.510 1.00 98.25 226 GLN A CA 1
ATOM 1830 C C . GLN A 1 226 ? -34.103 -4.153 42.107 1.00 98.25 226 GLN A C 1
ATOM 1832 O O . GLN A 1 226 ? -35.119 -3.663 42.606 1.00 98.25 226 GLN A O 1
ATOM 1837 N N . GLY A 1 227 ? -33.868 -5.469 42.126 1.00 97.94 227 GLY A N 1
ATOM 1838 C CA . GLY A 1 227 ? -34.746 -6.437 42.788 1.00 97.94 227 GLY A CA 1
ATOM 1839 C C . GLY A 1 227 ? -34.887 -6.173 44.291 1.00 97.94 227 GLY A C 1
ATOM 1840 O O . GLY A 1 227 ? -36.005 -6.104 44.808 1.00 97.94 227 GLY A O 1
ATOM 1841 N N . HIS A 1 228 ? -33.771 -5.943 44.991 1.00 98.12 228 HIS A N 1
ATOM 1842 C CA . HIS A 1 228 ? -33.787 -5.597 46.418 1.00 98.12 228 HIS A CA 1
ATOM 1843 C C . HIS A 1 228 ? -34.543 -4.292 46.694 1.00 98.12 228 HIS A C 1
ATOM 1845 O O . HIS A 1 228 ? -35.370 -4.244 47.605 1.00 98.12 228 HIS A O 1
ATOM 1851 N N . LEU A 1 229 ? -34.304 -3.252 45.892 1.00 98.25 229 LEU A N 1
ATOM 1852 C CA . LEU A 1 229 ? -34.973 -1.960 46.032 1.00 98.25 229 LEU A CA 1
ATOM 1853 C C . LEU A 1 229 ? -36.485 -2.077 45.803 1.00 98.25 229 LEU A C 1
ATOM 1855 O O . LEU A 1 229 ? -37.265 -1.531 46.579 1.00 98.25 229 LEU A O 1
ATOM 1859 N N . THR A 1 230 ? -36.900 -2.832 44.784 1.00 98.19 230 THR A N 1
ATOM 1860 C CA . THR A 1 230 ? -38.320 -3.088 44.499 1.00 98.19 230 THR A CA 1
ATOM 1861 C C . THR A 1 230 ? -38.981 -3.815 45.669 1.00 98.19 230 THR A C 1
ATOM 1863 O O . THR A 1 230 ? -40.040 -3.402 46.130 1.00 98.19 230 THR A O 1
ATOM 1866 N N . SER A 1 231 ? -38.322 -4.840 46.220 1.00 98.31 231 SER A N 1
ATOM 1867 C CA . SER A 1 231 ? -38.807 -5.574 47.396 1.00 98.31 231 SER A CA 1
ATOM 1868 C C . SER A 1 231 ? -38.965 -4.669 48.622 1.00 98.31 231 SER A C 1
ATOM 1870 O O . SER A 1 231 ? -40.003 -4.707 49.286 1.00 98.31 231 SER A O 1
ATOM 1872 N N . LEU A 1 232 ? -37.971 -3.819 48.905 1.00 98.19 232 LEU A N 1
ATOM 1873 C CA . LEU A 1 232 ? -38.050 -2.828 49.982 1.00 98.19 232 LEU A CA 1
ATOM 1874 C C . LEU A 1 232 ? -39.220 -1.867 49.767 1.00 98.19 232 LEU A C 1
ATOM 1876 O O . LEU A 1 232 ? -40.019 -1.679 50.680 1.00 98.19 232 LEU A O 1
ATOM 1880 N N . TYR A 1 233 ? -39.366 -1.322 48.558 1.00 98.44 233 TYR A N 1
ATOM 1881 C CA . TYR A 1 233 ? -40.466 -0.425 48.217 1.00 98.44 233 TYR A CA 1
ATOM 1882 C C . TYR A 1 233 ? -41.832 -1.087 48.431 1.00 98.44 233 TYR A C 1
ATOM 1884 O O . TYR A 1 233 ? -42.698 -0.510 49.090 1.00 98.44 233 TYR A O 1
ATOM 1892 N N . THR A 1 234 ? -42.024 -2.317 47.945 1.00 98.19 234 THR A N 1
ATOM 1893 C CA . THR A 1 234 ? -43.278 -3.060 48.122 1.00 98.19 234 THR A CA 1
ATOM 1894 C C . THR A 1 234 ? -43.579 -3.315 49.600 1.00 98.19 234 THR A C 1
ATOM 1896 O O . THR A 1 234 ? -44.710 -3.100 50.033 1.00 98.19 234 THR A O 1
ATOM 1899 N N . LYS A 1 235 ? -42.574 -3.707 50.398 1.00 98.31 235 LYS A N 1
ATOM 1900 C CA . LYS A 1 235 ? -42.728 -3.904 51.851 1.00 98.31 235 LYS A CA 1
ATOM 1901 C C . LYS A 1 235 ? -43.105 -2.605 52.562 1.00 98.31 235 LYS A C 1
ATOM 1903 O O . LYS A 1 235 ? -44.065 -2.586 53.326 1.00 98.31 235 LYS A O 1
ATOM 1908 N N . SER A 1 236 ? -42.390 -1.513 52.291 1.00 97.94 236 SER A N 1
ATOM 1909 C CA . SER A 1 236 ? -42.685 -0.201 52.874 1.00 97.94 236 SER A CA 1
ATOM 1910 C C . SER A 1 236 ? -44.081 0.288 52.490 1.00 97.94 236 SER A C 1
ATOM 1912 O O . SER A 1 236 ? -44.815 0.768 53.353 1.00 97.94 236 SER A O 1
ATOM 1914 N N . LYS A 1 237 ? -44.486 0.114 51.226 1.00 98.00 237 LYS A N 1
ATOM 1915 C CA . LYS A 1 237 ? -45.833 0.456 50.759 1.00 98.00 237 LYS A CA 1
ATOM 1916 C C . LYS A 1 237 ? -46.906 -0.331 51.515 1.00 98.00 237 LYS A C 1
ATOM 1918 O O . LYS A 1 237 ? -47.849 0.281 52.009 1.00 98.00 237 LYS A O 1
ATOM 1923 N N . ALA A 1 238 ? -46.731 -1.644 51.668 1.00 97.75 238 ALA A N 1
ATOM 1924 C CA . ALA A 1 238 ? -47.667 -2.490 52.407 1.00 97.75 238 ALA A CA 1
ATOM 1925 C C . ALA A 1 238 ? -47.802 -2.061 53.879 1.00 97.75 238 ALA A C 1
ATOM 1927 O O . ALA A 1 238 ? -48.913 -1.994 54.396 1.00 97.75 238 ALA A O 1
ATOM 1928 N N . ILE A 1 239 ? -46.695 -1.704 54.544 1.00 97.44 239 ILE A N 1
ATOM 1929 C CA . ILE A 1 239 ? -46.725 -1.176 55.919 1.00 97.44 239 ILE A CA 1
ATOM 1930 C C . ILE A 1 239 ? -47.541 0.121 55.981 1.00 97.44 239 ILE A C 1
ATOM 1932 O O . ILE A 1 239 ? -48.407 0.263 56.841 1.00 97.44 239 ILE A O 1
ATOM 1936 N N . VAL A 1 240 ? -47.301 1.058 55.060 1.00 96.88 240 VAL A N 1
ATOM 1937 C CA . VAL A 1 240 ? -48.036 2.332 55.009 1.00 96.88 240 VAL A CA 1
ATOM 1938 C C . VAL A 1 240 ? -49.530 2.108 54.772 1.00 96.88 240 VAL A C 1
ATOM 1940 O O . VAL A 1 240 ? -50.350 2.746 55.431 1.00 96.88 240 VAL A O 1
ATOM 1943 N N . GLU A 1 241 ? -49.903 1.216 53.855 1.00 96.06 241 GLU A N 1
ATOM 1944 C CA . GLU A 1 241 ? -51.307 0.883 53.588 1.00 96.06 241 GLU A CA 1
ATOM 1945 C C . GLU A 1 241 ? -51.977 0.214 54.792 1.00 96.06 241 GLU A C 1
ATOM 1947 O O . GLU A 1 241 ? -53.088 0.596 55.158 1.00 96.06 241 GLU A O 1
ATOM 1952 N N . ASN A 1 242 ? -51.280 -0.690 55.482 1.00 95.56 242 ASN A N 1
ATOM 1953 C CA . ASN A 1 242 ? -51.793 -1.335 56.689 1.00 95.56 242 ASN A CA 1
ATOM 1954 C C . ASN A 1 242 ? -51.995 -0.324 57.838 1.00 95.56 242 ASN A C 1
ATOM 1956 O O . ASN A 1 242 ? -53.035 -0.310 58.493 1.00 95.56 242 ASN A O 1
ATOM 1960 N N . CYS A 1 243 ? -51.056 0.610 58.031 1.00 93.38 243 CYS A N 1
ATOM 1961 C CA . CYS A 1 243 ? -51.209 1.708 58.994 1.00 93.38 243 CYS A CA 1
ATOM 1962 C C . CYS A 1 243 ? -52.399 2.625 58.666 1.00 93.38 243 CYS A C 1
ATOM 1964 O O . CYS A 1 243 ? -53.067 3.118 59.577 1.00 93.38 243 CYS A O 1
ATOM 1966 N N . LYS A 1 244 ? -52.678 2.866 57.377 1.00 93.38 244 LYS A N 1
ATOM 1967 C CA . LYS A 1 244 ? -53.856 3.632 56.942 1.00 93.38 244 LYS A CA 1
ATOM 1968 C C . LYS A 1 244 ? -55.152 2.876 57.236 1.00 93.38 244 LYS A C 1
ATOM 1970 O O . LYS A 1 244 ? -56.067 3.475 57.788 1.00 93.38 244 LYS A O 1
ATOM 1975 N N . ALA A 1 245 ? -55.214 1.581 56.924 1.00 92.12 245 ALA A N 1
ATOM 1976 C CA . ALA A 1 245 ? -56.390 0.750 57.179 1.00 92.12 245 ALA A CA 1
ATOM 1977 C C . ALA A 1 245 ? -56.727 0.670 58.679 1.00 92.12 245 ALA A C 1
ATOM 1979 O O . ALA A 1 245 ? -57.868 0.907 59.067 1.00 92.12 245 ALA A O 1
ATOM 1980 N N . SER A 1 246 ? -55.721 0.454 59.533 1.00 84.94 246 SER A N 1
ATOM 1981 C CA . SER A 1 246 ? -55.899 0.404 60.992 1.00 84.94 246 SER A CA 1
ATOM 1982 C C . SER A 1 246 ? -56.385 1.725 61.602 1.00 84.94 246 SER A C 1
ATOM 1984 O O . SER A 1 246 ? -57.043 1.711 62.636 1.00 84.94 246 SER A O 1
ATOM 1986 N N . ARG A 1 247 ? -56.099 2.876 60.976 1.00 75.50 247 ARG A N 1
ATOM 1987 C CA . ARG A 1 247 ? -56.603 4.190 61.421 1.00 75.50 247 ARG A CA 1
ATOM 1988 C C . ARG A 1 247 ? -58.062 4.454 61.045 1.00 75.50 247 ARG A C 1
ATOM 1990 O O . ARG A 1 247 ? -58.711 5.228 61.732 1.00 75.50 247 ARG A O 1
ATOM 1997 N N . VAL A 1 248 ? -58.558 3.845 59.969 1.00 65.94 248 VAL A N 1
ATOM 1998 C CA . VAL A 1 248 ? -59.957 3.979 59.513 1.00 65.94 248 VAL A CA 1
ATOM 1999 C C . VAL A 1 248 ? -60.889 3.014 60.264 1.00 65.94 248 VAL A C 1
ATOM 2001 O O . VAL A 1 248 ? -62.097 3.210 60.275 1.00 65.94 248 VAL A O 1
ATOM 2004 N N . ALA A 1 249 ? -60.336 1.990 60.924 1.00 60.12 249 ALA A N 1
ATOM 2005 C CA . ALA A 1 249 ? -61.080 0.963 61.656 1.00 60.12 249 ALA A CA 1
ATOM 2006 C C . ALA A 1 249 ? -61.365 1.288 63.141 1.00 60.12 249 ALA A C 1
ATOM 2008 O O . ALA A 1 249 ? -61.899 0.435 63.849 1.00 60.12 249 ALA A O 1
ATOM 2009 N N . LEU A 1 250 ? -61.017 2.485 63.629 1.00 52.72 250 LEU A N 1
ATOM 2010 C CA . LEU A 1 250 ? -61.475 2.973 64.935 1.00 52.72 250 LEU A CA 1
ATOM 2011 C C . LEU A 1 250 ? -62.778 3.783 64.752 1.00 52.72 250 LEU A C 1
ATOM 2013 O O . LEU A 1 250 ? -62.788 4.650 63.878 1.00 52.72 250 LEU A O 1
ATOM 2017 N N . PRO A 1 251 ? -63.848 3.478 65.518 1.00 50.53 251 PRO A N 1
ATOM 2018 C CA . PRO A 1 251 ? -65.178 4.079 65.369 1.00 50.53 251 PRO A CA 1
ATOM 2019 C C . PRO A 1 251 ? -65.231 5.571 65.712 1.00 50.53 251 PRO A C 1
ATOM 2021 O O . PRO A 1 251 ? -64.427 6.020 66.562 1.00 50.53 251 PRO A O 1
#

Organism: Aegilops tauschii subsp. strangulata (NCBI:txid200361)

Secondary structure (DSSP, 8-state):
-HHHHHHHHHHHHHHHHHHHHHHHHHHHHHHHHHHHHTT--S----------------PPP-----S------------TTS----S-TTS---HHHHHHHTTT----TTTS--S-----------S---------HHHHHHHHHHHHHHHHHHHHHHHHHHHHHHHHHHHHHHHHHHHHHHHHHHHHHHHHHHHHHHHHHHHHHHHHHHHHHHHHHHHHHHHHHHHHHHHHHHHHHHHHHHHHHHHHS--

Foldseek 3Di:
DVPVVVVVVVVVVVVVVVVVVVVVVVVVVVVVVVVVVVVDPDDDDPDDDDDDDDDDDDDDDDDDDPPDPDPDDDPDDPDPPPDPPPPDPPDDPDPVVVCVVCVVPDPPVVVVCPDDPPPPDDDDPDDDPPPPPPPPVVVVVVVVVVVVVVVVVVVVVVVVVVVVVVVVVVVVVVVVVVVVVVVVVVVVVVVVVVVVVVVVVVVVVVVVVVVVVVVVVVVVVVVVVVVVVVVVVVVVVVVVVVVVVVVVPDD